Protein AF-A0AAE3W7W8-F1 (afdb_monomer)

pLDDT: mean 90.26, std 8.85, range [52.97, 98.0]

Secondary structure (DSSP, 8-state):
---EE---HHHHHHHHHHTTTSSSSB-HHHHHHHHTTSTTTHHHHHTTT--HHHHHHHHT-TT--EEPTTT--EE-TTTS-SS-PPTT--EEEETTTTEEEEB-HHHHHHHHSS-TT-HHHHHHHHTTSTTSHHHHHHHHTT--HHHHHHHHHHT-------SS-GGGHHHHHHHTTSS----SHHHHHHHHHHHTTS--GGGSHHHHHHHHHHHHHHHTTS---HHHHHHHHHHHHHHHHH-GGGGGGGGGG-HHHHHHHHTT--HHHHHHH----SPPSS-HHHHT-SSTT--SSHHHHHHHHHS-TTSHHHHHHHHTT-----

Radius of gyration: 22.7 Å; Cα contacts (8 Å, |Δi|>4): 527; chains: 1; bounding box: 57×38×61 Å

Solvent-accessible surface area (backbone atoms only — not comparable to full-atom values): 17887 Å² total; per-residue (Å²): 132,73,54,73,47,73,69,44,72,61,49,49,53,35,52,61,68,38,60,73,72,53,26,49,54,44,39,27,38,47,52,46,36,45,39,26,71,34,89,76,31,24,60,36,32,50,46,71,68,42,27,33,56,44,48,47,48,53,72,64,42,82,90,59,62,47,53,44,66,98,74,65,48,74,49,41,46,89,78,39,56,62,64,74,90,61,87,93,37,34,27,41,45,40,83,90,74,77,42,77,44,53,23,28,63,66,30,46,51,24,68,69,42,98,25,88,59,36,62,35,45,35,52,27,40,33,26,65,44,74,64,28,50,26,15,47,51,36,42,59,72,73,44,60,32,65,58,55,23,51,25,37,75,66,74,42,51,61,89,68,83,75,92,60,61,80,87,44,46,66,58,43,32,42,64,44,62,79,41,76,88,67,63,78,59,72,68,38,37,52,53,44,66,74,58,53,81,78,58,62,43,48,49,40,44,37,62,38,12,48,54,48,13,46,49,54,19,53,78,68,75,46,80,60,47,49,44,41,36,52,47,15,38,31,40,52,41,57,42,32,72,77,37,52,53,61,22,63,88,22,58,91,25,42,52,25,35,52,56,35,45,77,70,72,47,46,46,67,60,54,54,75,62,66,75,75,8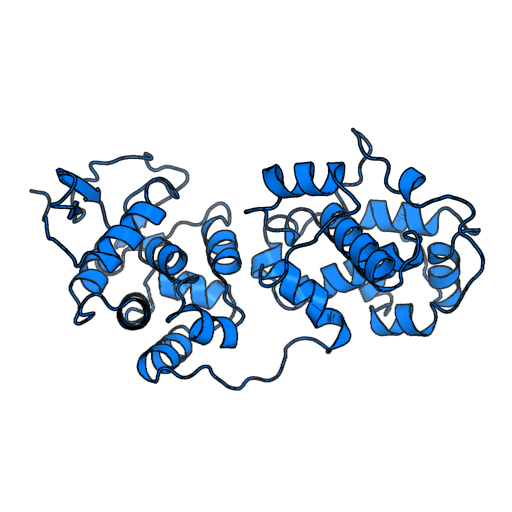1,66,69,53,73,66,54,45,66,73,70,60,37,86,60,94,80,42,58,65,31,25,37,62,46,46,51,54,46,50,72,39,71,59,21,46,28,16,45,47,38,53,77,72,65,62,75,84,89,124

Sequence (326 aa):
MVERFTVGKRLTSSLHRVRGMANGPIGTGALLWSIAGDKEVAPVLDGFDISARVVFAVLRTPGRVWREPDTGAMWDPDAEPRKGPFEGVPAVLDETTDQVMSVSVAAADALRGDVADSRVLLLAEILANPDSEASAVIRDCGEDPAEVRAAALAGTAPVRPDRLVPELRPARNALLGRVRYRGRGLRDKLLLSVLAREINHADEPVFWARLEADERAREQGRATRTDDLLLALLATHEVVLAYPHMGALGRDRRTGGEALLAQGMDHRRVRSVALDNRPDEVPVSEIIKTGPDFPKDTGVLLDRLAAHPGNRSARILSALGYVSQV

Organism: NCBI:txid137267

Nearest PDB structures (foldseek):
  3j3t-assembly1_B  TM=3.977E-01  e=3.787E-01  Bacillus subtilis subsp. subtilis str. 168
  5l7d-assembly1_A  TM=1.608E-01  e=8.806E+00  Homo sapiens

Foldseek 3Di:
DAAEDAFDPLQVQLLVVLQLVFFDAAFLLSSCLSLQQPPLNVQQCVLLLCHSLLSSLLVPQPPDWAAAPPVRDIDDRVPHHSDDDDPPFHWYADPVVRDIGTHHPQLVQLRPPPCNSPSLSSLLSQLVDCRGPNVVSCVLQVHHSVSSSVSSVVSHHDDDDDPDDPVLVVLSCCLSVVDDQCDDDDVRNVVCVVPVPRDNCLLQLLVQLVSQQRVVCVVVVHDRFLLSSVLSLQSSLVSCVSRVSSNNNRPVQNVQNVLCVVLVRHSVLLVVQLPDPQGAPDGVCVLQPPDPPGRRHVLSSLCSSCVGCSGSSVVSCVVSVNDRPD

Structure (mmCIF, N/CA/C/O backbone):
data_AF-A0AAE3W7W8-F1
#
_entry.id   AF-A0AAE3W7W8-F1
#
loop_
_atom_site.group_PDB
_atom_site.id
_atom_site.type_symbol
_atom_site.label_atom_id
_atom_site.label_alt_id
_atom_site.label_comp_id
_atom_site.label_asym_id
_atom_site.label_entity_id
_atom_site.label_seq_id
_atom_site.pdbx_PDB_ins_code
_atom_site.Cartn_x
_atom_site.Cartn_y
_atom_site.Cartn_z
_atom_site.occupancy
_atom_site.B_iso_or_equiv
_atom_site.auth_seq_id
_atom_site.auth_comp_id
_atom_site.auth_asym_id
_atom_site.auth_atom_id
_atom_site.pdbx_PDB_model_num
ATOM 1 N N . MET A 1 1 ? 32.480 -1.350 -23.254 1.00 60.72 1 MET A N 1
ATOM 2 C CA . MET A 1 1 ? 32.045 0.032 -23.560 1.00 60.72 1 MET A CA 1
ATOM 3 C C . MET A 1 1 ? 30.591 0.127 -23.139 1.00 60.72 1 MET A C 1
ATOM 5 O O . MET A 1 1 ? 29.838 -0.750 -23.532 1.00 60.72 1 MET A O 1
ATOM 9 N N . VAL A 1 2 ? 30.221 1.081 -22.281 1.00 78.19 2 VAL A N 1
ATOM 10 C CA . VAL A 1 2 ? 28.820 1.237 -21.847 1.00 78.19 2 VAL A CA 1
ATOM 11 C C . VAL A 1 2 ? 28.031 1.830 -23.005 1.00 78.19 2 VAL A C 1
ATOM 13 O O . VAL A 1 2 ? 28.381 2.907 -23.487 1.00 78.19 2 VAL A O 1
ATOM 16 N N . GLU A 1 3 ? 27.003 1.122 -23.461 1.00 89.25 3 GLU A N 1
ATOM 17 C CA . GLU A 1 3 ? 26.088 1.633 -24.475 1.00 89.25 3 GLU A CA 1
ATOM 18 C C . GLU A 1 3 ? 25.316 2.831 -23.905 1.00 89.25 3 GLU A C 1
ATOM 20 O O . GLU A 1 3 ? 24.740 2.746 -22.818 1.00 89.25 3 GLU A O 1
ATOM 25 N N . ARG A 1 4 ? 25.331 3.961 -24.618 1.00 92.88 4 ARG A N 1
ATOM 26 C CA . ARG A 1 4 ? 24.647 5.192 -24.209 1.00 92.88 4 ARG A CA 1
ATOM 27 C C . ARG A 1 4 ? 23.612 5.588 -25.245 1.00 92.88 4 ARG A C 1
ATOM 29 O O . ARG A 1 4 ? 23.892 5.533 -26.438 1.00 92.88 4 ARG A O 1
ATOM 36 N N . PHE A 1 5 ? 22.455 6.035 -24.780 1.00 95.75 5 PHE A N 1
ATOM 37 C CA . PHE A 1 5 ? 21.384 6.545 -25.630 1.00 95.75 5 PHE A CA 1
ATOM 38 C C . PHE A 1 5 ? 20.647 7.696 -24.941 1.00 95.75 5 PHE A C 1
ATOM 40 O O . PHE A 1 5 ? 20.841 7.950 -23.752 1.00 95.75 5 PHE A O 1
ATOM 47 N N . THR A 1 6 ? 19.822 8.415 -25.692 1.00 94.88 6 THR A N 1
ATOM 48 C CA . THR A 1 6 ? 19.009 9.529 -25.194 1.00 94.88 6 THR A CA 1
ATOM 49 C C . THR A 1 6 ? 17.530 9.173 -25.292 1.00 94.88 6 THR A C 1
ATOM 51 O O . THR A 1 6 ? 17.134 8.308 -26.073 1.00 94.88 6 THR A O 1
ATOM 54 N N . VAL A 1 7 ? 16.704 9.821 -24.472 1.00 94.88 7 VAL A N 1
ATOM 55 C CA . VAL A 1 7 ? 15.242 9.670 -24.490 1.00 94.88 7 VAL A CA 1
ATOM 56 C C . VAL A 1 7 ? 14.578 11.040 -24.389 1.00 94.88 7 VAL A C 1
ATOM 58 O O . VAL A 1 7 ? 15.218 12.039 -24.051 1.00 94.88 7 VAL A O 1
ATOM 61 N N . GLY A 1 8 ? 13.279 11.093 -24.687 1.00 93.56 8 GLY A N 1
ATOM 62 C CA . GLY A 1 8 ? 12.496 12.322 -24.606 1.00 93.56 8 GLY A CA 1
ATOM 63 C C . GLY A 1 8 ? 12.460 12.937 -23.200 1.00 93.56 8 GLY A C 1
ATOM 64 O O . GLY A 1 8 ? 12.726 12.291 -22.182 1.00 93.56 8 GLY A O 1
ATOM 65 N N . LYS A 1 9 ? 12.129 14.232 -23.130 1.00 93.38 9 LYS A N 1
ATOM 66 C CA . LYS A 1 9 ? 12.197 15.016 -21.884 1.00 93.38 9 LYS A CA 1
ATOM 67 C C . LYS A 1 9 ? 11.262 14.477 -20.800 1.00 93.38 9 LYS A C 1
ATOM 69 O O . LYS A 1 9 ? 11.614 14.538 -19.617 1.00 93.38 9 LYS A O 1
ATOM 74 N N . ARG A 1 10 ? 10.076 13.968 -21.160 1.00 93.31 10 ARG A N 1
ATOM 75 C CA . ARG A 1 10 ? 9.131 13.425 -20.170 1.00 93.31 10 ARG A CA 1
ATOM 76 C C . ARG A 1 10 ? 9.679 12.146 -19.546 1.00 93.31 10 ARG A C 1
ATOM 78 O O . ARG A 1 10 ? 9.545 11.981 -18.329 1.00 93.31 10 ARG A O 1
ATOM 85 N N . LEU A 1 11 ? 10.308 11.281 -20.338 1.00 94.06 11 LEU A N 1
ATOM 86 C CA . LEU A 1 11 ? 10.926 10.046 -19.854 1.00 94.06 11 LEU A CA 1
ATOM 87 C C . LEU A 1 11 ? 12.210 10.312 -19.057 1.00 94.06 11 LEU A C 1
ATOM 89 O O . LEU A 1 11 ? 12.393 9.727 -17.990 1.00 94.06 11 LEU A O 1
ATOM 93 N N . THR A 1 12 ? 13.028 11.284 -19.462 1.00 94.25 12 THR A N 1
ATOM 94 C CA . THR A 1 12 ? 14.179 11.743 -18.664 1.00 94.25 12 THR A CA 1
ATOM 95 C C . THR A 1 12 ? 13.740 12.254 -17.288 1.00 94.25 12 THR A C 1
ATOM 97 O O . THR A 1 12 ? 14.340 11.915 -16.270 1.00 94.25 12 THR A O 1
ATOM 100 N N . SER A 1 13 ? 12.630 13.000 -17.208 1.00 93.00 13 SER A N 1
ATOM 101 C CA . SER A 1 13 ? 12.051 13.419 -15.922 1.00 93.00 13 SER A CA 1
ATOM 102 C C . SER A 1 13 ? 11.596 12.237 -15.052 1.00 93.00 13 SER A C 1
ATOM 104 O O . SER A 1 13 ? 11.729 12.304 -13.828 1.00 93.00 13 SER A O 1
ATOM 106 N N . SER A 1 14 ? 11.081 11.165 -15.658 1.00 93.81 14 SER A N 1
ATOM 107 C CA . SER A 1 14 ? 10.731 9.929 -14.948 1.00 93.81 14 SER A CA 1
ATOM 108 C C . SER A 1 14 ? 11.971 9.236 -14.371 1.00 93.81 14 SER A C 1
ATOM 110 O O . SER A 1 14 ? 11.955 8.835 -13.208 1.00 93.81 14 SER A O 1
ATOM 112 N N . LEU A 1 15 ? 13.071 9.183 -15.129 1.00 93.44 15 LEU A N 1
ATOM 113 C CA . LEU A 1 15 ? 14.355 8.636 -14.673 1.00 93.44 15 LEU A CA 1
ATOM 114 C C . LEU A 1 15 ? 14.951 9.433 -13.503 1.00 93.44 15 LEU A C 1
ATOM 116 O O . LEU A 1 15 ? 15.397 8.854 -12.513 1.00 93.44 15 LEU A O 1
ATOM 120 N N . HIS A 1 16 ? 14.884 10.766 -13.549 1.00 91.38 16 HIS A N 1
ATOM 121 C CA . HIS A 1 16 ? 15.330 11.607 -12.430 1.00 91.38 16 HIS A CA 1
ATOM 122 C C . HIS A 1 16 ? 14.552 11.339 -11.142 1.00 91.38 16 HIS A C 1
ATOM 124 O O . HIS A 1 16 ? 15.129 11.378 -10.058 1.00 91.38 16 HIS A O 1
ATOM 130 N N . ARG A 1 17 ? 13.254 11.030 -11.246 1.00 89.31 17 ARG A N 1
ATOM 131 C CA . ARG A 1 17 ? 12.403 10.745 -10.084 1.00 89.31 17 ARG A CA 1
ATOM 132 C C . ARG A 1 17 ? 12.833 9.479 -9.339 1.00 89.31 17 ARG A C 1
ATOM 134 O O . ARG A 1 17 ? 12.749 9.453 -8.117 1.00 89.31 17 ARG A O 1
ATOM 141 N N . VAL A 1 18 ? 13.277 8.447 -10.059 1.00 89.38 18 VAL A N 1
ATOM 142 C CA . VAL A 1 18 ? 13.725 7.159 -9.478 1.00 89.38 18 VAL A CA 1
ATOM 143 C C . VAL A 1 18 ? 15.189 7.147 -9.088 1.00 89.38 18 VAL A C 1
ATOM 145 O O . VAL A 1 18 ? 15.667 6.191 -8.476 1.00 89.38 18 VAL A O 1
ATOM 148 N N . ARG A 1 19 ? 15.930 8.196 -9.436 1.00 82.19 19 ARG A N 1
ATOM 149 C CA . ARG A 1 19 ? 17.356 8.241 -9.175 1.00 82.19 19 ARG A CA 1
ATOM 150 C C . ARG A 1 19 ? 17.627 8.174 -7.674 1.00 82.19 19 ARG A C 1
ATOM 152 O O . ARG A 1 19 ? 17.234 9.045 -6.903 1.00 82.19 19 ARG A O 1
ATOM 159 N N . GLY A 1 20 ? 18.362 7.142 -7.269 1.00 74.00 20 GLY A N 1
ATOM 160 C CA . GLY A 1 20 ? 18.702 6.906 -5.870 1.00 74.00 20 GLY A CA 1
ATOM 161 C C . GLY A 1 20 ? 17.537 6.405 -5.016 1.00 74.00 20 GLY A C 1
ATOM 162 O O . GLY A 1 20 ? 17.667 6.473 -3.791 1.00 74.00 20 GLY A O 1
ATOM 163 N N . MET A 1 21 ? 16.447 5.939 -5.642 1.00 77.06 21 MET A N 1
ATOM 164 C CA . MET A 1 21 ? 15.356 5.211 -4.989 1.00 77.06 21 MET A CA 1
ATOM 165 C C . MET A 1 21 ? 15.787 3.796 -4.586 1.00 77.06 21 MET A C 1
ATOM 167 O O . MET A 1 21 ? 15.465 3.360 -3.486 1.00 77.06 21 MET A O 1
ATOM 171 N N . ALA A 1 22 ? 16.520 3.110 -5.461 1.00 69.94 22 ALA A N 1
ATOM 172 C CA . ALA A 1 22 ? 17.073 1.782 -5.231 1.00 69.94 22 ALA A CA 1
ATOM 173 C C . ALA A 1 22 ? 18.581 1.792 -5.503 1.00 69.94 22 ALA A C 1
ATOM 175 O O . ALA A 1 22 ? 19.088 2.684 -6.196 1.00 69.94 22 ALA A O 1
ATOM 176 N N . ASN A 1 23 ? 19.287 0.825 -4.925 1.00 84.19 23 ASN A N 1
ATOM 177 C CA . ASN A 1 23 ? 20.638 0.504 -5.359 1.00 84.19 23 ASN A CA 1
ATOM 178 C C . ASN A 1 23 ? 20.583 -0.324 -6.651 1.00 84.19 23 ASN A C 1
ATOM 180 O O . ASN A 1 23 ? 19.539 -0.887 -6.979 1.00 84.19 23 ASN A O 1
ATOM 184 N N . GLY A 1 24 ? 21.696 -0.389 -7.381 1.00 88.62 24 GLY A N 1
ATOM 185 C CA . GLY A 1 24 ? 21.730 -1.056 -8.684 1.00 88.62 24 GLY A CA 1
ATOM 186 C C . GLY A 1 24 ? 21.306 -0.150 -9.854 1.00 88.62 24 GLY A C 1
ATOM 187 O O . GLY A 1 24 ? 21.074 1.055 -9.677 1.00 88.62 24 GLY A O 1
ATOM 188 N N . PRO A 1 25 ? 21.245 -0.703 -11.078 1.00 92.00 25 PRO A N 1
ATOM 189 C CA . PRO A 1 25 ? 20.731 0.006 -12.244 1.00 92.00 25 PRO A CA 1
ATOM 190 C C . PRO A 1 25 ? 19.218 0.251 -12.131 1.00 92.00 25 PRO A C 1
ATOM 192 O O . PRO A 1 25 ? 18.496 -0.463 -11.438 1.00 92.00 25 PRO A O 1
ATOM 195 N N . ILE A 1 26 ? 18.708 1.257 -12.845 1.00 93.25 26 ILE A N 1
ATOM 196 C CA . ILE A 1 26 ? 17.268 1.544 -12.879 1.00 93.25 26 ILE A CA 1
ATOM 197 C C . ILE A 1 26 ? 16.536 0.404 -13.613 1.00 93.25 26 ILE A C 1
ATOM 199 O O . ILE A 1 26 ? 16.657 0.247 -14.832 1.00 93.25 26 ILE A O 1
ATOM 203 N N . GLY A 1 27 ? 15.780 -0.388 -12.852 1.00 94.25 27 GLY A N 1
ATOM 204 C CA . GLY A 1 27 ? 14.934 -1.484 -13.329 1.00 94.25 27 GLY A CA 1
ATOM 205 C C . GLY A 1 27 ? 13.601 -1.034 -13.939 1.00 94.25 27 GLY A C 1
ATOM 206 O O . GLY A 1 27 ? 13.178 0.121 -13.801 1.00 94.25 27 GLY A O 1
ATOM 207 N N . THR A 1 28 ? 12.896 -1.962 -14.590 1.00 96.56 28 THR A N 1
ATOM 208 C CA . THR A 1 28 ? 11.534 -1.716 -15.101 1.00 96.56 28 THR A CA 1
ATOM 209 C C . THR A 1 28 ? 10.528 -1.476 -13.972 1.00 96.56 28 THR A C 1
ATOM 211 O O . THR A 1 28 ? 9.605 -0.680 -14.146 1.00 96.56 28 THR A O 1
ATOM 214 N N . GLY A 1 29 ? 10.723 -2.065 -12.788 1.00 95.88 29 GLY A N 1
ATOM 215 C CA . GLY A 1 29 ? 9.902 -1.793 -11.608 1.00 95.88 29 GLY A CA 1
ATOM 216 C C . GLY A 1 29 ? 10.084 -0.361 -11.101 1.00 95.88 29 GLY A C 1
ATOM 217 O O . GLY A 1 29 ? 9.108 0.326 -10.790 1.00 95.88 29 GLY A O 1
ATOM 218 N N . ALA A 1 30 ? 11.318 0.151 -11.120 1.00 94.94 30 ALA A N 1
ATOM 219 C CA . ALA A 1 30 ? 11.572 1.557 -10.819 1.00 94.94 30 ALA A CA 1
ATOM 220 C C . ALA A 1 30 ? 10.876 2.487 -11.825 1.00 94.94 30 ALA A C 1
ATOM 222 O O . ALA A 1 30 ? 10.193 3.436 -11.424 1.00 94.94 30 ALA A O 1
ATOM 223 N N . LEU A 1 31 ? 10.968 2.186 -13.125 1.00 96.31 31 LEU A N 1
ATOM 224 C CA . LEU A 1 31 ? 10.232 2.928 -14.149 1.00 96.31 31 LEU A CA 1
ATOM 225 C C . LEU A 1 31 ? 8.720 2.910 -13.900 1.00 96.31 31 LEU A C 1
ATOM 227 O O . LEU A 1 31 ? 8.120 3.987 -13.917 1.00 96.31 31 LEU A O 1
ATOM 231 N N . LEU A 1 32 ? 8.131 1.749 -13.586 1.00 97.81 32 LEU A N 1
ATOM 232 C CA . LEU A 1 32 ? 6.714 1.614 -13.225 1.00 97.81 32 LEU A CA 1
ATOM 233 C C . LEU A 1 32 ? 6.339 2.571 -12.087 1.00 97.81 32 LEU A C 1
ATOM 235 O O . LEU A 1 32 ? 5.383 3.335 -12.212 1.00 97.81 32 LEU A O 1
ATOM 239 N N . TRP A 1 33 ? 7.121 2.608 -11.005 1.00 96.06 33 TRP A N 1
ATOM 240 C CA . TRP A 1 33 ? 6.868 3.526 -9.890 1.00 96.06 33 TRP A CA 1
ATOM 241 C C . TRP A 1 33 ? 6.910 4.995 -10.321 1.00 96.06 33 TRP A C 1
ATOM 243 O O . TRP A 1 33 ? 6.057 5.795 -9.921 1.00 96.06 33 TRP A O 1
ATOM 253 N N . SER A 1 34 ? 7.878 5.357 -11.169 1.00 95.38 34 SER A N 1
ATOM 254 C CA . SER A 1 34 ? 8.062 6.738 -11.627 1.00 95.38 34 SER A CA 1
ATOM 255 C C . SER A 1 34 ? 6.843 7.281 -12.376 1.00 95.38 34 SER A C 1
ATOM 257 O O . SER A 1 34 ? 6.512 8.466 -12.230 1.00 95.38 34 SER A O 1
ATOM 259 N N . ILE A 1 35 ? 6.169 6.412 -13.140 1.00 96.44 35 ILE A N 1
ATOM 260 C CA . ILE A 1 35 ? 5.027 6.752 -13.990 1.00 96.44 35 ILE A CA 1
ATOM 261 C C . ILE A 1 35 ? 3.680 6.449 -13.334 1.00 96.44 35 ILE A C 1
ATOM 263 O O . ILE A 1 35 ? 2.691 7.041 -13.741 1.00 96.44 35 ILE A O 1
ATOM 267 N N . ALA A 1 36 ? 3.613 5.619 -12.289 1.00 96.00 36 ALA A N 1
ATOM 268 C CA . ALA A 1 36 ? 2.347 5.180 -11.689 1.00 96.00 36 ALA A CA 1
ATOM 269 C C . ALA A 1 36 ? 1.466 6.314 -11.127 1.00 96.00 36 ALA A C 1
ATOM 271 O O . ALA A 1 36 ? 0.264 6.147 -10.960 1.00 96.00 36 ALA A O 1
ATOM 272 N N . GLY A 1 37 ? 2.055 7.474 -10.815 1.00 91.81 37 GLY A N 1
ATOM 273 C CA . GLY A 1 37 ? 1.323 8.673 -10.385 1.00 91.81 37 GLY A CA 1
ATOM 274 C C . GLY A 1 37 ? 1.092 9.709 -11.489 1.00 91.81 37 GLY A C 1
ATOM 275 O O . GLY A 1 37 ? 0.657 10.819 -11.189 1.00 91.81 37 GLY A O 1
ATOM 276 N N . ASP A 1 38 ? 1.465 9.408 -12.732 1.00 94.88 38 ASP A N 1
ATOM 277 C CA . ASP A 1 38 ? 1.252 10.298 -13.871 1.00 94.88 38 ASP A CA 1
ATOM 278 C C . ASP A 1 38 ? -0.237 10.376 -14.236 1.00 94.88 38 ASP A C 1
ATOM 280 O O . ASP A 1 38 ? -0.961 9.394 -14.129 1.00 94.88 38 ASP A O 1
ATOM 284 N N . LYS A 1 39 ? -0.699 11.538 -14.701 1.00 93.38 39 LYS A N 1
ATOM 285 C CA . LYS A 1 39 ? -2.110 11.776 -15.047 1.00 93.38 39 LYS A CA 1
ATOM 286 C C . LYS A 1 39 ? -2.651 10.871 -16.167 1.00 93.38 39 LYS A C 1
ATOM 288 O O . LYS A 1 39 ? -3.860 10.687 -16.234 1.00 93.38 39 LYS A O 1
ATOM 293 N N . GLU A 1 40 ? -1.792 10.357 -17.049 1.00 92.50 40 GLU A N 1
ATOM 294 C CA . GLU A 1 40 ? -2.168 9.451 -18.148 1.00 92.50 40 GLU A CA 1
ATOM 295 C C . GLU A 1 40 ? -2.159 7.986 -17.695 1.00 92.50 40 GLU A C 1
ATOM 297 O O . GLU A 1 40 ? -2.945 7.179 -18.179 1.00 92.50 40 GLU A O 1
ATOM 302 N N . VAL A 1 41 ? -1.289 7.647 -16.742 1.00 95.62 41 VAL A N 1
ATOM 303 C CA . VAL A 1 41 ? -1.057 6.269 -16.286 1.00 95.62 41 VAL A CA 1
ATOM 304 C C . VAL A 1 41 ? -1.919 5.911 -15.076 1.00 95.62 41 VAL A C 1
ATOM 306 O O . VAL A 1 41 ? -2.460 4.809 -15.008 1.00 95.62 41 VAL A O 1
ATOM 309 N N . ALA A 1 42 ? -2.077 6.839 -14.131 1.00 95.31 42 ALA A N 1
ATOM 310 C CA . ALA A 1 42 ? -2.805 6.611 -12.888 1.00 95.31 42 ALA A CA 1
ATOM 311 C C . ALA A 1 42 ? -4.247 6.129 -13.118 1.00 95.31 42 ALA A C 1
ATOM 313 O O . ALA A 1 42 ? -4.616 5.156 -12.471 1.00 95.31 42 ALA A O 1
ATOM 314 N N . PRO A 1 43 ? -5.043 6.680 -14.063 1.00 94.12 43 PRO A N 1
ATOM 315 C CA . PRO A 1 43 ? -6.391 6.170 -14.316 1.00 94.12 43 PRO A CA 1
ATOM 316 C C . PRO A 1 43 ? -6.423 4.700 -14.757 1.00 94.12 43 PRO A C 1
ATOM 318 O O . PRO A 1 43 ? -7.328 3.971 -14.360 1.00 94.12 43 PRO A O 1
ATOM 321 N N . VAL A 1 44 ? -5.435 4.255 -15.546 1.00 95.38 44 VAL A N 1
ATOM 322 C CA . VAL A 1 44 ? -5.323 2.854 -15.984 1.00 95.38 44 VAL A CA 1
ATOM 323 C C . VAL A 1 44 ? -5.029 1.961 -14.783 1.00 95.38 44 VAL A C 1
ATOM 325 O O . VAL A 1 44 ? -5.764 1.009 -14.532 1.00 95.38 44 VAL A O 1
ATOM 328 N N . LEU A 1 45 ? -3.990 2.292 -14.011 1.00 96.19 45 LEU A N 1
ATOM 329 C CA . LEU A 1 45 ? -3.575 1.489 -12.861 1.00 96.19 45 LEU A CA 1
ATOM 330 C C . LEU A 1 45 ? -4.576 1.540 -11.695 1.00 96.19 45 LEU A C 1
ATOM 332 O O . LEU A 1 45 ? -4.711 0.566 -10.955 1.00 96.19 45 LEU A O 1
ATOM 336 N N . ASP A 1 46 ? -5.330 2.633 -11.550 1.00 93.94 46 ASP A N 1
ATOM 337 C CA . ASP A 1 46 ? -6.376 2.764 -10.537 1.00 93.94 46 ASP A CA 1
ATOM 338 C C . ASP A 1 46 ? -7.506 1.746 -10.736 1.00 93.94 46 ASP A C 1
ATOM 340 O O . ASP A 1 46 ? -8.069 1.281 -9.744 1.00 93.94 46 ASP A O 1
ATOM 344 N N . GLY A 1 47 ? -7.789 1.336 -11.979 1.00 93.75 47 GLY A N 1
ATOM 345 C CA . GLY A 1 47 ? -8.721 0.239 -12.274 1.00 93.75 47 GLY A CA 1
ATOM 346 C C . GLY A 1 47 ? -8.261 -1.132 -11.754 1.00 93.75 47 GLY A C 1
ATOM 347 O O . GLY A 1 47 ? -9.068 -2.054 -11.642 1.00 93.75 47 GLY A O 1
ATOM 348 N N . PHE A 1 48 ? -6.984 -1.257 -11.389 1.00 95.25 48 PHE A N 1
ATOM 349 C CA . PHE A 1 48 ? -6.386 -2.434 -10.755 1.00 95.25 48 PHE A CA 1
ATOM 350 C C . PHE A 1 48 ? -6.021 -2.184 -9.282 1.00 95.25 48 PHE A C 1
ATOM 352 O O . PHE A 1 48 ? -5.365 -3.008 -8.657 1.00 95.25 48 PHE A O 1
ATOM 359 N N . ASP A 1 49 ? -6.415 -1.036 -8.717 1.00 95.69 49 ASP A N 1
ATOM 360 C CA . ASP A 1 49 ? -5.989 -0.585 -7.387 1.00 95.69 49 ASP A CA 1
ATOM 361 C C . ASP A 1 49 ? -4.459 -0.507 -7.197 1.00 95.69 49 ASP A C 1
ATOM 363 O O . ASP A 1 49 ? -3.960 -0.546 -6.074 1.00 95.69 49 ASP A O 1
ATOM 367 N N . ILE A 1 50 ? -3.700 -0.314 -8.280 1.00 96.00 50 ILE A N 1
ATOM 368 C CA . ILE A 1 50 ? -2.239 -0.187 -8.243 1.00 96.00 50 ILE A CA 1
ATOM 369 C C . ILE A 1 50 ? -1.864 1.297 -8.264 1.00 96.00 50 ILE A C 1
ATOM 371 O O . ILE A 1 50 ? -1.738 1.923 -9.309 1.00 96.00 50 ILE A O 1
ATOM 375 N N . SER A 1 51 ? -1.653 1.897 -7.097 1.00 95.19 51 SER A N 1
ATOM 376 C CA . SER A 1 51 ? -1.145 3.271 -7.027 1.00 95.19 51 SER A CA 1
ATOM 377 C C . SER A 1 51 ? 0.386 3.315 -6.991 1.00 95.19 51 SER A C 1
ATOM 379 O O . SER A 1 51 ? 1.049 2.323 -6.692 1.00 95.19 51 SER A O 1
ATOM 381 N N . ALA A 1 52 ? 0.981 4.498 -7.178 1.00 93.56 52 ALA A N 1
ATOM 382 C CA . ALA A 1 52 ? 2.421 4.680 -6.963 1.00 93.56 52 ALA A CA 1
ATOM 383 C C . ALA A 1 52 ? 2.882 4.244 -5.556 1.00 93.56 52 ALA A C 1
ATOM 385 O O . ALA A 1 52 ? 4.006 3.777 -5.391 1.00 93.56 52 ALA A O 1
ATOM 386 N N . ARG A 1 53 ? 2.016 4.359 -4.537 1.00 92.06 53 ARG A N 1
ATOM 387 C CA . ARG A 1 53 ? 2.310 3.873 -3.182 1.00 92.06 53 ARG A CA 1
ATOM 388 C C . ARG A 1 53 ? 2.331 2.346 -3.124 1.00 92.06 53 ARG A C 1
ATOM 390 O O . ARG A 1 53 ? 3.197 1.802 -2.451 1.00 92.06 53 ARG A O 1
ATOM 397 N N . VAL A 1 54 ? 1.418 1.681 -3.832 1.00 94.62 54 VAL A N 1
ATOM 398 C CA . VAL A 1 54 ? 1.389 0.215 -3.937 1.00 94.62 54 VAL A CA 1
ATOM 399 C C . VAL A 1 54 ? 2.663 -0.296 -4.594 1.00 94.62 54 VAL A C 1
ATOM 401 O O . VAL A 1 54 ? 3.361 -1.121 -4.013 1.00 94.62 54 VAL A O 1
ATOM 404 N N . VAL A 1 55 ? 3.023 0.272 -5.749 1.00 95.00 55 VAL A N 1
ATOM 405 C CA . VAL A 1 55 ? 4.261 -0.084 -6.457 1.00 95.00 55 VAL A CA 1
ATOM 406 C C . VAL A 1 55 ? 5.475 0.105 -5.542 1.00 95.00 55 VAL A C 1
ATOM 408 O O . VAL A 1 55 ? 6.324 -0.775 -5.450 1.00 95.00 55 VAL A O 1
ATOM 411 N N . PHE A 1 56 ? 5.537 1.221 -4.809 1.00 91.25 56 PHE A N 1
ATOM 412 C CA . PHE A 1 56 ? 6.628 1.479 -3.869 1.00 91.25 56 PHE A CA 1
ATOM 413 C C . PHE A 1 56 ? 6.698 0.455 -2.733 1.00 91.25 56 PHE A C 1
ATOM 415 O O . PHE A 1 56 ? 7.784 -0.012 -2.404 1.00 91.25 56 PHE A O 1
ATOM 422 N N . ALA A 1 57 ? 5.555 0.107 -2.135 1.00 90.50 57 ALA A N 1
ATOM 423 C CA . ALA A 1 57 ? 5.490 -0.875 -1.057 1.00 90.50 57 ALA A CA 1
ATOM 424 C C . ALA A 1 57 ? 5.998 -2.245 -1.528 1.00 90.50 57 ALA A C 1
ATOM 426 O O . ALA A 1 57 ? 6.823 -2.860 -0.856 1.00 90.50 57 ALA A O 1
ATOM 427 N N . VAL A 1 58 ? 5.587 -2.674 -2.725 1.00 92.69 58 VAL A N 1
ATOM 428 C CA . VAL A 1 58 ? 6.017 -3.943 -3.326 1.00 92.69 58 VAL A CA 1
ATOM 429 C C . VAL A 1 58 ? 7.517 -3.946 -3.631 1.00 92.69 58 VAL A C 1
ATOM 431 O O . VAL A 1 58 ? 8.212 -4.894 -3.256 1.00 92.69 58 VAL A O 1
ATOM 434 N N . LEU A 1 59 ? 8.041 -2.875 -4.239 1.00 90.69 59 LEU A N 1
ATOM 435 C CA . LEU A 1 59 ? 9.474 -2.733 -4.532 1.00 90.69 59 LEU A CA 1
ATOM 436 C C . LEU A 1 59 ? 10.347 -2.745 -3.271 1.00 90.69 59 LEU A C 1
ATOM 438 O O . LEU A 1 59 ? 11.494 -3.169 -3.332 1.00 90.69 59 LEU A O 1
ATOM 442 N N . ARG A 1 60 ? 9.814 -2.296 -2.129 1.00 87.19 60 ARG A N 1
ATOM 443 C CA . ARG A 1 60 ? 10.522 -2.264 -0.840 1.00 87.19 60 ARG A CA 1
ATOM 444 C C . ARG A 1 60 ? 10.329 -3.511 0.018 1.00 87.19 60 ARG A C 1
ATOM 446 O O . ARG A 1 60 ? 10.729 -3.505 1.183 1.00 87.19 60 ARG A O 1
ATOM 453 N N . THR A 1 61 ? 9.728 -4.563 -0.529 1.00 87.69 61 THR A N 1
ATOM 454 C CA . THR A 1 61 ? 9.640 -5.852 0.164 1.00 87.69 61 THR A CA 1
ATOM 455 C C . THR A 1 61 ? 11.061 -6.386 0.406 1.00 87.69 61 THR A C 1
ATOM 457 O O . THR A 1 61 ? 11.807 -6.522 -0.563 1.00 87.69 61 THR A O 1
ATOM 460 N N . PRO A 1 62 ? 11.470 -6.675 1.657 1.00 83.19 62 PRO A N 1
ATOM 461 C CA . PRO A 1 62 ? 12.824 -7.139 1.956 1.00 83.19 62 PRO A CA 1
ATOM 462 C C . PRO A 1 62 ? 13.171 -8.441 1.244 1.00 83.19 62 PRO A C 1
ATOM 464 O O . PRO A 1 62 ? 12.316 -9.317 1.101 1.00 83.19 62 PRO A O 1
ATOM 467 N N . GLY A 1 63 ? 14.436 -8.579 0.840 1.00 85.25 63 GLY A N 1
ATOM 468 C CA . GLY A 1 63 ? 14.916 -9.767 0.132 1.00 85.25 63 GLY A CA 1
ATOM 469 C C . GLY A 1 63 ? 14.373 -9.902 -1.293 1.00 85.25 63 GLY A C 1
ATOM 470 O O . GLY A 1 63 ? 14.491 -10.971 -1.894 1.00 85.25 63 GLY A O 1
ATOM 471 N N . ARG A 1 64 ? 13.764 -8.843 -1.846 1.00 87.12 64 ARG A N 1
ATOM 472 C CA . ARG A 1 64 ? 13.364 -8.802 -3.252 1.00 87.12 64 ARG A CA 1
ATOM 473 C C . ARG A 1 64 ? 14.613 -8.729 -4.123 1.00 87.12 64 ARG A C 1
ATOM 475 O O . ARG A 1 64 ? 15.186 -7.664 -4.315 1.00 87.12 64 ARG A O 1
ATOM 482 N N . VAL A 1 65 ? 14.974 -9.865 -4.697 1.00 87.62 65 VAL A N 1
ATOM 483 C CA . VAL A 1 65 ? 15.977 -9.965 -5.756 1.00 87.62 65 VAL A CA 1
ATOM 484 C C . VAL A 1 65 ? 15.241 -10.139 -7.072 1.00 87.62 65 VAL A C 1
ATOM 486 O O . VAL A 1 65 ? 14.289 -10.921 -7.150 1.00 87.62 65 VAL A O 1
ATOM 489 N N . TRP A 1 66 ? 15.664 -9.431 -8.112 1.00 87.75 66 TRP A N 1
ATOM 490 C CA . TRP A 1 66 ? 15.094 -9.614 -9.441 1.00 87.75 66 TRP A CA 1
ATOM 491 C C . TRP A 1 66 ? 16.149 -10.111 -10.421 1.00 87.75 66 TRP A C 1
ATOM 493 O O . TRP A 1 66 ? 17.342 -9.831 -10.296 1.00 87.75 66 TRP A O 1
ATOM 503 N N . ARG A 1 67 ? 15.683 -10.914 -11.377 1.00 89.81 67 ARG A N 1
ATOM 504 C CA . ARG A 1 67 ? 16.497 -11.461 -12.454 1.00 89.81 67 ARG A CA 1
ATOM 505 C C . ARG A 1 67 ? 16.239 -10.653 -13.712 1.00 89.81 67 ARG A C 1
ATOM 507 O O . ARG A 1 67 ? 15.093 -10.512 -14.122 1.00 89.81 67 ARG A O 1
ATOM 514 N N . GLU A 1 68 ? 17.299 -10.156 -14.323 1.00 89.06 68 GLU A N 1
ATOM 515 C CA . GLU A 1 68 ? 17.251 -9.515 -15.624 1.00 89.06 68 GLU A CA 1
ATOM 516 C C . GLU A 1 68 ? 16.822 -10.534 -16.690 1.00 89.06 68 GLU A C 1
ATOM 518 O O . GLU A 1 68 ? 17.466 -11.587 -16.824 1.00 89.06 68 GLU A O 1
ATOM 523 N N . PRO A 1 69 ? 15.760 -10.235 -17.459 1.00 87.50 69 PRO A N 1
ATOM 524 C CA . PRO A 1 69 ? 15.395 -11.039 -18.614 1.00 87.50 69 PRO A CA 1
ATOM 525 C C . PRO A 1 69 ? 16.562 -11.162 -19.597 1.00 87.50 69 PRO A C 1
ATOM 527 O O . PRO A 1 69 ? 17.389 -10.259 -19.709 1.00 87.50 69 PRO A O 1
ATOM 530 N N . ASP A 1 70 ? 16.628 -12.297 -20.292 1.00 85.06 70 ASP A N 1
ATOM 531 C CA . ASP A 1 70 ? 17.584 -12.628 -21.363 1.00 85.06 70 ASP A CA 1
ATOM 532 C C . ASP A 1 70 ? 19.067 -12.732 -20.963 1.00 85.06 70 ASP A C 1
ATOM 534 O O . ASP A 1 70 ? 19.780 -13.601 -21.463 1.00 85.06 70 ASP A O 1
ATOM 538 N N . THR A 1 71 ? 19.545 -11.915 -20.025 1.00 85.12 71 THR A N 1
ATOM 539 C CA . THR A 1 71 ? 20.931 -11.959 -19.534 1.00 85.12 71 THR A CA 1
ATOM 540 C C . THR A 1 71 ? 21.097 -12.870 -18.319 1.00 85.12 71 THR A C 1
ATOM 542 O O . THR A 1 71 ? 22.192 -13.369 -18.065 1.00 85.12 71 THR A O 1
ATOM 545 N N . GLY A 1 72 ? 20.025 -13.083 -17.546 1.00 84.12 72 GLY A N 1
ATOM 546 C CA . GLY A 1 72 ? 20.058 -13.857 -16.307 1.00 84.12 72 GLY A CA 1
ATOM 547 C C . GLY A 1 72 ? 20.804 -13.178 -15.153 1.00 84.12 72 GLY A C 1
ATOM 548 O O . GLY A 1 72 ? 20.982 -13.816 -14.112 1.00 84.12 72 GLY A O 1
ATOM 549 N N . ALA A 1 73 ? 21.230 -11.918 -15.311 1.00 86.81 73 ALA A N 1
ATOM 550 C CA . ALA A 1 73 ? 21.861 -11.148 -14.244 1.00 86.81 73 ALA A CA 1
ATOM 551 C C . ALA A 1 73 ? 20.916 -11.036 -13.040 1.00 86.81 73 ALA A C 1
ATOM 553 O O . ALA A 1 73 ? 19.712 -10.858 -13.199 1.00 86.81 73 ALA A O 1
ATOM 554 N N . MET A 1 74 ? 21.449 -11.170 -11.830 1.00 89.50 74 MET A N 1
ATOM 555 C CA . MET A 1 74 ? 20.676 -11.049 -10.596 1.00 89.50 74 MET A CA 1
ATOM 556 C C . MET A 1 74 ? 21.020 -9.719 -9.944 1.00 89.50 74 MET A C 1
ATOM 558 O O . MET A 1 74 ? 22.195 -9.442 -9.727 1.00 89.50 74 MET A O 1
ATOM 562 N N . TRP A 1 75 ? 20.003 -8.933 -9.614 1.00 87.75 75 TRP A N 1
ATOM 563 C CA . TRP A 1 75 ? 20.163 -7.643 -8.961 1.00 87.75 75 TRP A CA 1
ATOM 564 C C . TRP A 1 75 ? 19.517 -7.687 -7.584 1.00 87.75 75 TRP A C 1
ATOM 566 O O . TRP A 1 75 ? 18.304 -7.884 -7.457 1.00 87.75 75 TRP A O 1
ATOM 576 N N . ASP A 1 76 ? 20.348 -7.511 -6.560 1.00 88.50 76 ASP A N 1
ATOM 577 C CA . ASP A 1 76 ? 19.936 -7.437 -5.163 1.00 88.50 76 ASP A CA 1
ATOM 578 C C . ASP A 1 76 ? 20.078 -5.986 -4.669 1.00 88.50 76 ASP A C 1
ATOM 580 O O . ASP A 1 76 ? 21.190 -5.539 -4.370 1.00 88.50 76 ASP A O 1
ATOM 584 N N . PRO A 1 77 ? 18.972 -5.226 -4.559 1.00 84.25 77 PRO A N 1
ATOM 585 C CA . PRO A 1 77 ? 19.011 -3.850 -4.078 1.00 84.25 77 PRO A CA 1
ATOM 586 C C . PRO A 1 77 ? 19.653 -3.689 -2.692 1.00 84.25 77 PRO A C 1
ATOM 588 O O . PRO A 1 77 ? 20.106 -2.591 -2.380 1.00 84.25 77 PRO A O 1
ATOM 591 N N . ASP A 1 78 ? 19.721 -4.730 -1.860 1.00 83.44 78 ASP A N 1
ATOM 592 C CA . ASP A 1 78 ? 20.359 -4.655 -0.542 1.00 83.44 78 ASP A CA 1
ATOM 593 C C . ASP A 1 78 ? 21.889 -4.840 -0.620 1.00 83.44 78 ASP A C 1
ATOM 595 O O . ASP A 1 78 ? 22.609 -4.382 0.272 1.00 83.44 78 ASP A O 1
ATOM 599 N N . ALA A 1 79 ? 22.400 -5.448 -1.698 1.00 86.56 79 ALA A N 1
ATOM 600 C CA . ALA A 1 79 ? 23.826 -5.709 -1.913 1.00 86.56 79 ALA A CA 1
ATOM 601 C C . ALA A 1 79 ? 24.502 -4.736 -2.899 1.00 86.56 79 ALA A C 1
ATOM 603 O O . ALA A 1 79 ? 25.720 -4.547 -2.846 1.00 86.56 79 ALA A O 1
ATOM 604 N N . GLU A 1 80 ? 23.736 -4.117 -3.798 1.00 86.25 80 GLU A N 1
ATOM 605 C CA . GLU A 1 80 ? 24.280 -3.242 -4.839 1.00 86.25 80 GLU A CA 1
ATOM 606 C C . GLU A 1 80 ? 24.711 -1.856 -4.308 1.00 86.25 80 GLU A C 1
ATOM 608 O O . GLU A 1 80 ? 24.154 -1.332 -3.336 1.00 86.25 80 GLU A O 1
ATOM 613 N N . PRO A 1 81 ? 25.672 -1.173 -4.963 1.00 84.62 81 PRO A N 1
ATOM 614 C CA . PRO A 1 81 ? 25.962 0.222 -4.675 1.00 84.62 81 PRO A CA 1
ATOM 615 C C . PRO A 1 81 ? 24.841 1.145 -5.176 1.00 84.62 81 PRO A C 1
ATOM 617 O O . PRO A 1 81 ? 24.179 0.911 -6.188 1.00 84.62 81 PRO A O 1
ATOM 620 N N . ARG A 1 82 ? 24.676 2.284 -4.495 1.00 78.62 82 ARG A N 1
ATOM 621 C CA . ARG A 1 82 ? 23.653 3.291 -4.833 1.00 78.62 82 ARG A CA 1
ATOM 622 C C . ARG A 1 82 ? 23.905 4.027 -6.153 1.00 78.62 82 ARG A C 1
ATOM 624 O O . ARG A 1 82 ? 22.996 4.629 -6.721 1.00 78.62 82 ARG A O 1
ATOM 631 N N . LYS A 1 83 ? 25.161 4.090 -6.593 1.00 76.75 83 LYS A N 1
ATOM 632 C CA . LYS A 1 83 ? 25.577 4.780 -7.818 1.00 76.75 83 LYS A CA 1
ATOM 633 C C . LYS A 1 83 ? 26.517 3.871 -8.592 1.00 76.75 83 LYS A C 1
ATOM 635 O O . LYS A 1 83 ? 27.390 3.254 -7.991 1.00 76.75 83 LYS A O 1
ATOM 640 N N . GLY A 1 84 ? 26.337 3.855 -9.909 1.00 73.00 84 GLY A N 1
ATOM 641 C CA . GLY A 1 84 ? 27.235 3.172 -10.829 1.00 73.00 84 GLY A CA 1
ATOM 642 C C . GLY A 1 84 ? 28.623 3.831 -10.929 1.00 73.00 84 GLY A C 1
ATOM 643 O O . GLY A 1 84 ? 28.936 4.763 -10.179 1.00 73.00 84 GLY A O 1
ATOM 644 N N . PRO A 1 85 ? 29.441 3.397 -11.900 1.00 72.88 85 PRO A N 1
ATOM 645 C CA . PRO A 1 85 ? 29.041 2.589 -13.054 1.00 72.88 85 PRO A CA 1
ATOM 646 C C . PRO A 1 85 ? 28.746 1.129 -12.695 1.00 72.88 85 PRO A C 1
ATOM 648 O O . PRO A 1 85 ? 29.410 0.551 -11.843 1.00 72.88 85 PRO A O 1
ATOM 651 N N . PHE A 1 86 ? 27.767 0.549 -13.385 1.00 83.25 86 PHE A N 1
ATOM 652 C CA . PHE A 1 86 ? 27.524 -0.891 -13.388 1.00 83.25 86 PHE A CA 1
ATOM 653 C C . PHE A 1 86 ? 28.092 -1.449 -14.693 1.00 83.25 86 PHE A C 1
ATOM 655 O O . PHE A 1 86 ? 27.851 -0.891 -15.769 1.00 83.25 86 PHE A O 1
ATOM 662 N N . GLU A 1 87 ? 28.911 -2.490 -14.604 1.00 80.44 87 GLU A N 1
ATOM 663 C CA . GLU A 1 87 ? 29.573 -3.063 -15.772 1.00 80.44 87 GLU A CA 1
ATOM 664 C C . GLU A 1 87 ? 28.563 -3.795 -16.667 1.00 80.44 87 GLU A C 1
ATOM 666 O O . GLU A 1 87 ? 27.698 -4.515 -16.182 1.00 80.44 87 GLU A O 1
ATOM 671 N N . GLY A 1 88 ? 28.654 -3.586 -17.985 1.00 83.56 88 GLY A N 1
ATOM 672 C CA . GLY A 1 88 ? 27.813 -4.285 -18.964 1.00 83.56 88 GLY A CA 1
ATOM 673 C C . GLY A 1 88 ? 26.357 -3.814 -19.060 1.00 83.56 88 GLY A C 1
ATOM 674 O O . GLY A 1 88 ? 25.601 -4.399 -19.827 1.00 83.56 88 GLY A O 1
ATOM 675 N N . VAL A 1 89 ? 25.964 -2.757 -18.342 1.00 89.50 89 VAL A N 1
ATOM 676 C CA . VAL A 1 89 ? 24.571 -2.276 -18.312 1.00 89.50 89 VAL A CA 1
ATOM 677 C C . VAL A 1 89 ? 24.421 -0.987 -19.137 1.00 89.50 89 VAL A C 1
ATOM 679 O O . VAL A 1 89 ? 25.301 -0.122 -19.044 1.00 89.50 89 VAL A O 1
ATOM 682 N N . PRO A 1 90 ? 23.355 -0.820 -19.948 1.00 93.50 90 PRO A N 1
ATOM 683 C CA . PRO A 1 90 ? 23.133 0.403 -20.719 1.00 93.50 90 PRO A CA 1
ATOM 684 C C . PRO A 1 90 ? 22.964 1.650 -19.842 1.00 93.50 90 PRO A C 1
ATOM 686 O O . PRO A 1 90 ? 22.712 1.587 -18.634 1.00 93.50 90 PRO A O 1
ATOM 689 N N . ALA A 1 91 ? 23.080 2.825 -20.458 1.00 93.81 91 ALA A N 1
ATOM 690 C CA . ALA A 1 91 ? 22.850 4.083 -19.766 1.00 93.81 91 ALA A CA 1
ATOM 691 C C . ALA A 1 91 ? 22.122 5.120 -20.622 1.00 93.81 91 ALA A C 1
ATOM 693 O O . ALA A 1 91 ? 22.372 5.269 -21.817 1.00 93.81 91 ALA A O 1
ATOM 694 N N . VAL A 1 92 ? 21.268 5.897 -19.963 1.00 93.75 92 VAL A N 1
ATOM 695 C CA . VAL A 1 92 ? 20.612 7.066 -20.544 1.00 93.75 92 VAL A CA 1
ATOM 696 C C . VAL A 1 92 ? 21.451 8.308 -20.260 1.00 93.75 92 VAL A C 1
ATOM 698 O O . VAL A 1 92 ? 21.830 8.549 -19.111 1.00 93.75 92 VAL A O 1
ATOM 701 N N . LEU A 1 93 ? 21.728 9.096 -21.298 1.00 93.81 93 LEU A N 1
ATOM 702 C CA . LEU A 1 93 ? 22.336 10.420 -21.197 1.00 93.81 93 LEU A CA 1
ATOM 703 C C . LEU A 1 93 ? 21.239 11.492 -21.186 1.00 93.81 93 LEU A C 1
ATOM 705 O O . LEU A 1 93 ? 20.470 11.617 -22.138 1.00 93.81 93 LEU A O 1
ATOM 709 N N . ASP A 1 94 ? 21.189 12.288 -20.122 1.00 92.62 94 ASP A N 1
ATOM 710 C CA . ASP A 1 94 ? 20.442 13.543 -20.110 1.00 92.62 94 ASP A CA 1
ATOM 711 C C . ASP A 1 94 ? 21.308 14.653 -20.716 1.00 92.62 94 ASP A C 1
ATOM 713 O O . ASP A 1 94 ? 22.172 15.214 -20.045 1.00 92.62 94 ASP A O 1
ATOM 717 N N . GLU A 1 95 ? 21.046 14.997 -21.976 1.00 90.50 95 GLU A N 1
ATOM 718 C CA . GLU A 1 95 ? 21.772 16.040 -22.715 1.00 90.50 95 GLU A CA 1
ATOM 719 C C . GLU A 1 95 ? 21.651 17.439 -22.087 1.00 90.50 95 GLU A C 1
ATOM 721 O O . GLU A 1 95 ? 22.471 18.311 -22.358 1.00 90.50 95 GLU A O 1
ATOM 726 N N . THR A 1 96 ? 20.642 17.678 -21.239 1.00 89.12 96 THR A N 1
ATOM 727 C CA . THR A 1 96 ? 20.445 18.986 -20.591 1.00 89.12 96 THR A CA 1
ATOM 728 C C . THR A 1 96 ? 21.361 19.154 -19.383 1.00 89.12 96 THR A C 1
ATOM 730 O O . THR A 1 96 ? 21.786 20.267 -19.077 1.00 89.12 96 THR A O 1
ATOM 733 N N . THR A 1 97 ? 21.641 18.063 -18.667 1.00 90.00 97 THR A N 1
ATOM 734 C CA . THR A 1 97 ? 22.415 18.090 -17.416 1.00 90.00 97 THR A CA 1
ATOM 735 C C . THR A 1 97 ? 23.763 17.375 -17.512 1.00 90.00 97 THR A C 1
ATOM 737 O O . THR A 1 97 ? 24.504 17.371 -16.530 1.00 90.00 97 THR A O 1
ATOM 740 N N . ASP A 1 98 ? 24.073 16.782 -18.670 1.00 90.38 98 ASP A N 1
ATOM 741 C CA . ASP A 1 98 ? 25.217 15.890 -18.915 1.00 90.38 98 ASP A CA 1
ATOM 742 C C . ASP A 1 98 ? 25.288 14.726 -17.906 1.00 90.38 98 ASP A C 1
ATOM 744 O O . ASP A 1 98 ? 26.347 14.242 -17.504 1.00 90.38 98 ASP A O 1
ATOM 748 N N . GLN A 1 99 ? 24.120 14.286 -17.426 1.00 89.12 99 GLN A N 1
ATOM 749 C CA . GLN A 1 99 ? 24.027 13.223 -16.432 1.00 89.12 99 GLN A CA 1
ATOM 750 C C . GLN A 1 99 ? 23.806 11.871 -17.092 1.00 89.12 99 GLN A C 1
ATOM 752 O O . GLN A 1 99 ? 22.922 11.699 -17.925 1.00 89.12 99 GLN A O 1
ATOM 757 N N . VAL A 1 100 ? 24.580 10.886 -16.640 1.00 90.25 100 VAL A N 1
ATOM 758 C CA . VAL A 1 100 ? 24.471 9.494 -17.072 1.00 90.25 100 VAL A CA 1
ATOM 759 C C . VAL A 1 100 ? 23.726 8.692 -16.008 1.00 90.25 100 VAL A C 1
ATOM 761 O O . VAL A 1 100 ? 24.115 8.680 -14.836 1.00 90.25 100 VAL A O 1
ATOM 764 N N . MET A 1 101 ? 22.657 8.015 -16.418 1.00 91.62 101 MET A N 1
ATOM 765 C CA . MET A 1 101 ? 21.824 7.172 -15.563 1.00 91.62 101 MET A CA 1
ATOM 766 C C . MET A 1 101 ? 21.876 5.734 -16.069 1.00 91.62 101 MET A C 1
ATOM 768 O O . MET A 1 101 ? 21.392 5.444 -17.159 1.00 91.62 101 MET A O 1
ATOM 772 N N . SER A 1 102 ? 22.470 4.837 -15.284 1.00 92.81 102 SER A N 1
ATOM 773 C CA . SER A 1 102 ? 22.493 3.410 -15.606 1.00 92.81 102 SER A CA 1
ATOM 774 C C . SER A 1 102 ? 21.094 2.816 -15.492 1.00 92.81 102 SER A C 1
ATOM 776 O O . SER A 1 102 ? 20.419 2.991 -14.474 1.00 92.81 102 SER A O 1
ATOM 778 N N . VAL A 1 103 ? 20.679 2.106 -16.531 1.00 93.50 103 VAL A N 1
ATOM 779 C CA . VAL A 1 103 ? 19.384 1.433 -16.636 1.00 93.50 103 VAL A CA 1
ATOM 780 C C . VAL A 1 103 ? 19.636 -0.042 -16.909 1.00 93.50 103 VAL A C 1
ATOM 782 O O . VAL A 1 103 ? 20.617 -0.383 -17.559 1.00 93.50 103 VAL A O 1
ATOM 785 N N . SER A 1 104 ? 18.765 -0.906 -16.402 1.00 93.38 104 SER A N 1
ATOM 786 C CA . SER A 1 104 ? 18.742 -2.332 -16.751 1.00 93.38 104 SER A CA 1
ATOM 787 C C . SER A 1 104 ? 18.573 -2.545 -18.258 1.00 93.38 104 SER A C 1
ATOM 789 O O . SER A 1 104 ? 18.130 -1.633 -18.963 1.00 93.38 104 SER A O 1
ATOM 791 N N . VAL A 1 105 ? 18.895 -3.740 -18.758 1.00 93.94 105 VAL A N 1
ATOM 792 C CA . VAL A 1 105 ? 18.718 -4.065 -20.185 1.00 93.94 105 VAL A CA 1
ATOM 793 C C . VAL A 1 105 ? 17.238 -3.988 -20.559 1.00 93.94 105 VAL A C 1
ATOM 795 O O . VAL A 1 105 ? 16.883 -3.252 -21.474 1.00 93.94 105 VAL A O 1
ATOM 798 N N . ALA A 1 106 ? 16.357 -4.601 -19.767 1.00 94.62 106 ALA A N 1
ATOM 799 C CA . ALA A 1 106 ? 14.917 -4.559 -19.991 1.00 94.62 106 ALA A CA 1
ATOM 800 C C . ALA A 1 106 ? 14.340 -3.133 -19.909 1.00 94.62 106 ALA A C 1
ATOM 802 O O . ALA A 1 106 ? 13.432 -2.783 -20.664 1.00 94.62 106 ALA A O 1
ATOM 803 N N . ALA A 1 107 ? 14.858 -2.278 -19.016 1.00 95.31 107 ALA A N 1
ATOM 804 C CA . ALA A 1 107 ? 14.459 -0.870 -18.990 1.00 95.31 107 ALA A CA 1
ATOM 805 C C . ALA A 1 107 ? 14.958 -0.117 -20.227 1.00 95.31 107 ALA A C 1
ATOM 807 O O . ALA A 1 107 ? 14.231 0.724 -20.751 1.00 95.31 107 ALA A O 1
ATOM 808 N N . ALA A 1 108 ? 16.175 -0.403 -20.694 1.00 95.56 108 ALA A N 1
ATOM 809 C CA . ALA A 1 108 ? 16.710 0.198 -21.906 1.00 95.56 108 ALA A CA 1
ATOM 810 C C . ALA A 1 108 ? 15.876 -0.183 -23.133 1.00 95.56 108 ALA A C 1
ATOM 812 O O . ALA A 1 108 ? 15.522 0.695 -23.915 1.00 95.56 108 ALA A O 1
ATOM 813 N N . ASP A 1 109 ? 15.502 -1.453 -23.259 1.00 95.44 109 ASP A N 1
ATOM 814 C CA . ASP A 1 109 ? 14.678 -1.943 -24.363 1.00 95.44 109 ASP A CA 1
ATOM 815 C C . ASP A 1 109 ? 13.288 -1.299 -24.352 1.00 95.44 109 ASP A C 1
ATOM 817 O O . ASP A 1 109 ? 12.852 -0.769 -25.373 1.00 95.44 109 ASP A O 1
ATOM 821 N N . ALA A 1 110 ? 12.641 -1.208 -23.185 1.00 96.38 110 ALA A N 1
ATOM 822 C CA . ALA A 1 110 ? 11.355 -0.520 -23.056 1.00 96.38 110 ALA A CA 1
ATOM 823 C C . ALA A 1 110 ? 11.441 0.985 -23.378 1.00 96.38 110 ALA A C 1
ATOM 825 O O . ALA A 1 110 ? 10.519 1.556 -23.957 1.00 96.38 110 ALA A O 1
ATOM 826 N N . LEU A 1 111 ? 12.546 1.646 -23.017 1.00 96.00 111 LEU A N 1
ATOM 827 C CA . LEU A 1 111 ? 12.775 3.065 -23.315 1.00 96.00 111 LEU A CA 1
ATOM 828 C C . LEU A 1 111 ? 13.094 3.327 -24.795 1.00 96.00 111 LEU A C 1
ATOM 830 O O . LEU A 1 111 ? 12.839 4.432 -25.276 1.00 96.00 111 LEU A O 1
ATOM 834 N N . ARG A 1 112 ? 13.667 2.343 -25.495 1.00 94.62 112 ARG A N 1
ATOM 835 C CA . ARG A 1 112 ? 13.951 2.386 -26.939 1.00 94.62 112 ARG A CA 1
ATOM 836 C C . ARG A 1 112 ? 12.780 1.931 -27.801 1.00 94.62 112 ARG A C 1
ATOM 838 O O . ARG A 1 112 ? 12.816 2.164 -29.008 1.00 94.62 112 ARG A O 1
ATOM 845 N N . GLY A 1 113 ? 11.784 1.280 -27.202 1.00 90.44 113 GLY A N 1
ATOM 846 C CA . GLY A 1 113 ? 10.542 0.912 -27.868 1.00 90.44 113 GLY A CA 1
ATOM 847 C C . GLY A 1 113 ? 9.824 2.123 -28.469 1.00 90.44 113 GLY A C 1
ATOM 848 O O . GLY A 1 113 ? 10.208 3.279 -28.263 1.00 90.44 113 GLY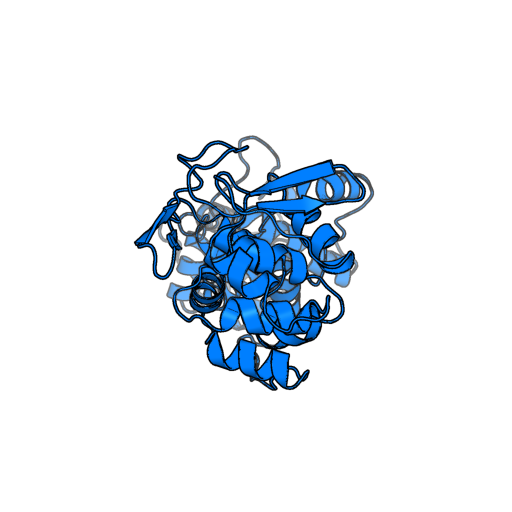 A O 1
ATOM 849 N N . ASP A 1 114 ? 8.746 1.866 -29.206 1.00 88.12 114 ASP A N 1
ATOM 850 C CA . ASP A 1 114 ? 7.944 2.913 -29.849 1.00 88.12 114 ASP A CA 1
ATOM 851 C C . ASP A 1 114 ? 7.043 3.643 -28.834 1.00 88.12 114 ASP A C 1
ATOM 853 O O . ASP A 1 114 ? 5.816 3.577 -28.862 1.00 88.12 114 ASP A O 1
ATOM 857 N N . VAL A 1 115 ? 7.674 4.306 -27.863 1.00 89.88 115 VAL A N 1
ATOM 858 C CA . VAL A 1 115 ? 6.995 5.003 -26.766 1.00 89.88 115 VAL A CA 1
ATOM 859 C C . VAL A 1 115 ? 6.751 6.476 -27.065 1.00 89.88 115 VAL A C 1
ATOM 861 O O . VAL A 1 115 ? 5.938 7.085 -26.383 1.00 89.88 115 VAL A O 1
A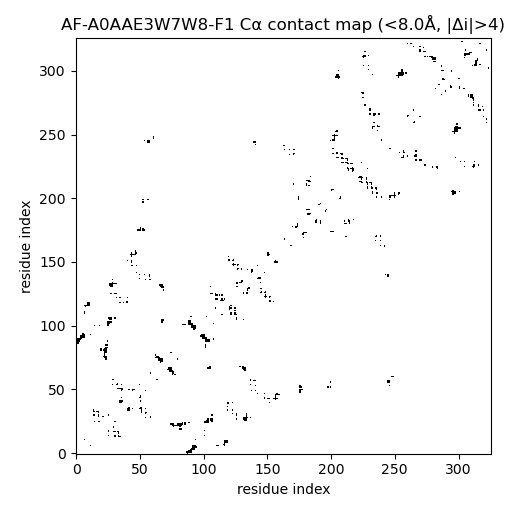TOM 864 N N . ALA A 1 116 ? 7.441 7.080 -28.039 1.00 87.50 116 ALA A N 1
ATOM 865 C CA . ALA A 1 116 ? 7.272 8.483 -28.449 1.00 87.50 116 ALA A CA 1
ATOM 866 C C . ALA A 1 116 ? 7.162 9.508 -27.281 1.00 87.50 116 ALA A C 1
ATOM 868 O O . ALA A 1 116 ? 6.335 10.418 -27.313 1.00 87.50 116 ALA A O 1
ATOM 869 N N . ASP A 1 117 ? 7.974 9.358 -26.222 1.00 90.62 117 ASP A N 1
ATOM 870 C CA . ASP A 1 117 ? 7.938 10.163 -24.973 1.00 90.62 117 ASP A CA 1
ATOM 871 C C . ASP A 1 117 ? 6.614 10.064 -24.162 1.00 90.62 117 ASP A C 1
ATOM 873 O O . ASP A 1 117 ? 6.344 10.860 -23.257 1.00 90.62 117 ASP A O 1
ATOM 877 N N . SER A 1 118 ? 5.778 9.065 -24.463 1.00 94.94 118 SER A N 1
ATOM 878 C CA . SER A 1 118 ? 4.515 8.752 -23.791 1.00 94.94 118 SER A CA 1
ATOM 879 C C . SER A 1 118 ? 4.720 7.809 -22.607 1.00 94.94 118 SER A C 1
ATOM 881 O O . SER A 1 118 ? 5.273 6.716 -22.732 1.00 94.94 118 SER A O 1
ATOM 883 N N . ARG A 1 119 ? 4.207 8.201 -21.435 1.00 95.69 119 ARG A N 1
ATOM 884 C CA . ARG A 1 119 ? 4.297 7.387 -20.212 1.00 95.69 119 ARG A CA 1
ATOM 885 C C . ARG A 1 119 ? 3.318 6.216 -20.211 1.00 95.69 119 ARG A C 1
ATOM 887 O O . ARG A 1 119 ? 3.618 5.199 -19.597 1.00 95.69 119 ARG A O 1
ATOM 894 N N . VAL A 1 120 ? 2.181 6.333 -20.901 1.00 95.88 120 VAL A N 1
ATOM 895 C CA . VAL A 1 120 ? 1.239 5.211 -21.041 1.00 95.88 120 VAL A CA 1
ATOM 896 C C . VAL A 1 120 ? 1.765 4.151 -22.011 1.00 95.88 120 VAL A C 1
ATOM 898 O O . VAL A 1 120 ? 1.616 2.964 -21.741 1.00 95.88 120 VAL A O 1
ATOM 901 N N . LEU A 1 121 ? 2.469 4.555 -23.078 1.00 97.00 121 LEU A N 1
ATOM 902 C CA . LEU A 1 121 ? 3.165 3.596 -23.941 1.00 97.00 121 LEU A CA 1
ATOM 903 C C . LEU A 1 121 ? 4.361 2.979 -23.215 1.00 97.00 121 LEU A C 1
ATOM 905 O O . LEU A 1 121 ? 4.531 1.769 -23.274 1.00 97.00 121 LEU A O 1
ATOM 909 N N . LEU A 1 122 ? 5.111 3.761 -22.425 1.00 97.56 122 LEU A N 1
ATOM 910 C CA . LEU A 1 122 ? 6.148 3.191 -21.561 1.00 97.56 122 LEU A CA 1
ATOM 911 C C . LEU A 1 122 ? 5.579 2.149 -20.585 1.00 97.56 122 LEU A C 1
ATOM 913 O O . LEU A 1 122 ? 6.212 1.116 -20.396 1.00 97.56 122 LEU A O 1
ATOM 917 N N . LEU A 1 123 ? 4.397 2.377 -19.991 1.00 97.81 123 LEU A N 1
ATOM 918 C CA . LEU A 1 123 ? 3.724 1.360 -19.172 1.00 97.81 123 LEU A CA 1
ATOM 919 C C . LEU A 1 123 ? 3.485 0.070 -19.974 1.00 97.81 123 LEU A C 1
ATOM 921 O O . LEU A 1 123 ? 3.740 -1.018 -19.465 1.00 97.81 123 LEU A O 1
ATOM 925 N N . ALA A 1 124 ? 3.006 0.175 -21.213 1.00 97.56 124 ALA A N 1
ATOM 926 C CA . ALA A 1 124 ? 2.776 -0.997 -22.051 1.00 97.56 124 ALA A CA 1
ATOM 927 C C . ALA A 1 124 ? 4.081 -1.731 -22.417 1.00 97.56 124 ALA A C 1
ATOM 929 O O . ALA A 1 124 ? 4.091 -2.963 -22.451 1.00 97.56 124 ALA A O 1
ATOM 930 N N . GLU A 1 125 ? 5.171 -0.997 -22.649 1.00 97.94 125 GLU A N 1
ATOM 931 C CA . GLU A 1 125 ? 6.480 -1.561 -23.001 1.00 97.94 125 GLU A CA 1
ATOM 932 C C . GLU A 1 125 ? 7.171 -2.245 -21.814 1.00 97.94 125 GLU A C 1
ATOM 934 O O . GLU A 1 125 ? 7.632 -3.376 -21.944 1.00 97.94 125 GLU A O 1
ATOM 939 N N . ILE A 1 126 ? 7.174 -1.646 -20.616 1.00 97.69 126 ILE A N 1
ATOM 940 C CA . ILE A 1 126 ? 7.782 -2.293 -19.434 1.00 97.69 126 ILE A CA 1
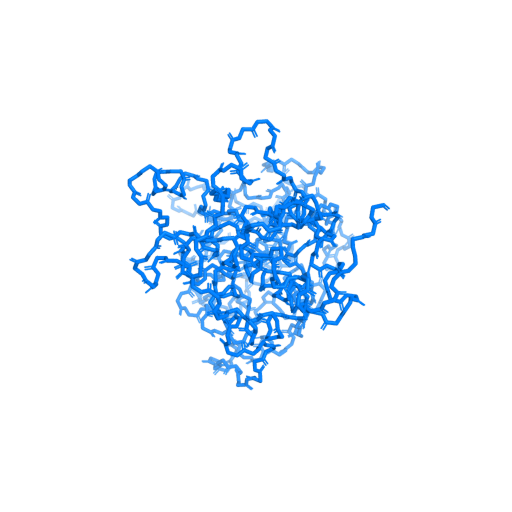ATOM 941 C C . ILE A 1 126 ? 7.041 -3.574 -19.011 1.00 97.69 126 ILE A C 1
ATOM 943 O O . ILE A 1 126 ? 7.630 -4.429 -18.347 1.00 97.69 126 ILE A O 1
ATOM 947 N N . LEU A 1 127 ? 5.769 -3.714 -19.404 1.00 97.81 127 LEU A N 1
ATOM 948 C CA . LEU A 1 127 ? 4.938 -4.902 -19.181 1.00 97.81 127 LEU A CA 1
ATOM 949 C C . LEU A 1 127 ? 4.928 -5.874 -20.373 1.00 97.81 127 LEU A C 1
ATOM 951 O O . LEU A 1 127 ? 4.266 -6.908 -20.306 1.00 97.81 127 LEU A O 1
ATOM 955 N N . ALA A 1 128 ? 5.616 -5.563 -21.477 1.00 96.94 128 ALA A N 1
ATOM 956 C CA . ALA A 1 128 ? 5.631 -6.425 -22.660 1.00 96.94 128 ALA A CA 1
ATOM 957 C C . ALA A 1 128 ? 6.359 -7.751 -22.401 1.00 96.94 128 ALA A C 1
ATOM 959 O O . ALA A 1 128 ? 5.956 -8.788 -22.927 1.00 96.94 128 ALA A O 1
ATOM 960 N N . ASN A 1 129 ? 7.401 -7.723 -21.565 1.00 95.38 129 ASN A N 1
ATOM 961 C CA . ASN A 1 129 ? 8.107 -8.918 -21.125 1.00 95.38 129 ASN A CA 1
ATOM 962 C C . ASN A 1 129 ? 7.499 -9.434 -19.798 1.00 95.38 129 ASN A C 1
ATOM 964 O O . ASN A 1 129 ? 7.545 -8.715 -18.792 1.00 95.38 129 ASN A O 1
ATOM 968 N N . PRO A 1 130 ? 6.945 -10.663 -19.750 1.00 94.81 130 PRO A N 1
ATOM 969 C CA . PRO A 1 130 ? 6.341 -11.222 -18.537 1.00 94.81 130 PRO A CA 1
ATOM 970 C C . PRO A 1 130 ? 7.354 -11.480 -17.410 1.00 94.81 130 PRO A C 1
ATOM 972 O O . PRO A 1 130 ? 6.962 -11.539 -16.242 1.00 94.81 130 PRO A O 1
ATOM 975 N N . ASP A 1 131 ? 8.641 -11.592 -17.737 1.00 94.19 131 ASP A N 1
ATOM 976 C CA . ASP A 1 131 ? 9.729 -11.816 -16.783 1.00 94.19 131 ASP A CA 1
ATOM 977 C C . ASP A 1 131 ? 10.376 -10.511 -16.300 1.00 94.19 131 ASP A C 1
ATOM 979 O O . ASP A 1 131 ? 11.277 -10.539 -15.463 1.00 94.19 131 ASP A O 1
ATOM 983 N N . SER A 1 132 ? 9.905 -9.352 -16.778 1.00 95.12 132 SER A N 1
ATOM 984 C CA . SER A 1 132 ? 10.393 -8.057 -16.303 1.00 95.12 132 SER A CA 1
ATOM 985 C C . SER A 1 132 ? 10.064 -7.831 -14.822 1.00 95.12 132 SER A C 1
ATOM 987 O O . SER A 1 132 ? 9.067 -8.325 -14.285 1.00 95.12 132 SER A O 1
ATOM 989 N N . GLU A 1 133 ? 10.879 -7.013 -14.154 1.00 95.56 133 GLU A N 1
ATOM 990 C CA . GLU A 1 133 ? 10.620 -6.583 -12.778 1.00 95.56 133 GLU A CA 1
ATOM 991 C C . GLU A 1 133 ? 9.252 -5.885 -12.650 1.00 95.56 133 GLU A C 1
ATOM 993 O O . GLU A 1 133 ? 8.524 -6.149 -11.694 1.00 95.56 133 GLU A O 1
ATOM 998 N N . ALA A 1 134 ? 8.858 -5.050 -13.621 1.00 97.31 134 ALA A N 1
ATOM 999 C CA . ALA A 1 134 ? 7.534 -4.424 -13.639 1.00 97.31 134 ALA A CA 1
ATOM 1000 C C . ALA A 1 134 ? 6.406 -5.468 -13.666 1.00 97.31 134 ALA A C 1
ATOM 1002 O O . ALA A 1 134 ? 5.482 -5.387 -12.858 1.00 97.31 134 ALA A O 1
ATOM 1003 N N . SER A 1 135 ? 6.504 -6.481 -14.531 1.00 97.75 135 SER A N 1
ATOM 1004 C CA . SER A 1 135 ? 5.537 -7.582 -14.597 1.00 97.75 135 SER A CA 1
ATOM 1005 C C . SER A 1 135 ? 5.511 -8.401 -13.302 1.00 97.75 135 SER A C 1
ATOM 1007 O O . SER A 1 135 ? 4.443 -8.799 -12.836 1.00 97.75 135 SER A O 1
ATOM 1009 N N . ALA A 1 136 ? 6.662 -8.624 -12.662 1.00 96.12 136 ALA A N 1
ATOM 1010 C CA . ALA A 1 136 ? 6.718 -9.239 -11.336 1.00 96.12 136 ALA A CA 1
ATOM 1011 C C . ALA A 1 136 ? 5.997 -8.390 -10.271 1.00 96.12 136 ALA A C 1
ATOM 1013 O O . ALA A 1 136 ? 5.203 -8.929 -9.509 1.00 96.12 136 ALA A O 1
ATOM 1014 N N . VAL A 1 137 ? 6.192 -7.065 -10.260 1.00 96.75 137 VAL A N 1
ATOM 1015 C CA . VAL A 1 137 ? 5.489 -6.156 -9.336 1.00 96.75 137 VAL A CA 1
ATOM 1016 C C . VAL A 1 137 ? 3.971 -6.212 -9.529 1.00 96.75 137 VAL A C 1
ATOM 1018 O O . VAL A 1 137 ? 3.241 -6.291 -8.546 1.00 96.75 137 VAL A O 1
ATOM 1021 N N . ILE A 1 138 ? 3.478 -6.207 -10.773 1.00 97.88 138 ILE A N 1
ATOM 1022 C CA . ILE A 1 138 ? 2.036 -6.327 -11.050 1.00 97.88 138 ILE A CA 1
ATOM 1023 C C . ILE A 1 138 ? 1.482 -7.674 -10.549 1.00 97.88 138 ILE A C 1
ATOM 1025 O O . ILE A 1 138 ? 0.423 -7.701 -9.920 1.00 97.88 138 ILE A O 1
ATOM 1029 N N . ARG A 1 139 ? 2.220 -8.777 -10.739 1.00 96.69 139 ARG A N 1
ATOM 1030 C CA . ARG A 1 139 ? 1.835 -10.096 -10.204 1.00 96.69 139 ARG A CA 1
ATOM 1031 C C . ARG A 1 139 ? 1.783 -10.117 -8.681 1.00 96.69 139 ARG A C 1
ATOM 1033 O O . ARG A 1 139 ? 0.839 -10.667 -8.120 1.00 96.69 139 ARG A O 1
ATOM 1040 N N . ASP A 1 140 ? 2.735 -9.475 -8.011 1.00 95.12 140 ASP A N 1
ATOM 1041 C CA . ASP A 1 140 ? 2.737 -9.362 -6.548 1.00 95.12 140 ASP A CA 1
ATOM 1042 C C . ASP A 1 140 ? 1.533 -8.555 -6.031 1.00 95.12 140 ASP A C 1
ATOM 1044 O O . ASP A 1 140 ? 1.013 -8.829 -4.948 1.00 95.12 140 ASP A O 1
ATOM 1048 N N . CYS A 1 141 ? 1.023 -7.607 -6.825 1.00 94.62 141 CYS A N 1
ATOM 1049 C CA . CYS A 1 141 ? -0.238 -6.915 -6.543 1.00 94.62 141 CYS A CA 1
ATOM 1050 C C . CYS A 1 141 ? -1.481 -7.824 -6.677 1.00 94.62 141 CYS A C 1
ATOM 1052 O O . CYS A 1 141 ? -2.579 -7.432 -6.266 1.00 94.62 141 CYS A O 1
ATOM 1054 N N . GLY A 1 142 ? -1.317 -9.043 -7.201 1.00 93.81 142 GLY A N 1
ATOM 1055 C CA . GLY A 1 142 ? -2.385 -10.002 -7.474 1.00 93.81 142 GLY A CA 1
ATOM 1056 C C . GLY A 1 142 ? -3.106 -9.740 -8.796 1.00 93.81 142 GLY A C 1
ATOM 1057 O O . GLY A 1 142 ? -4.299 -10.014 -8.889 1.00 93.81 142 GLY A O 1
ATOM 1058 N N . GLU A 1 143 ? -2.415 -9.158 -9.776 1.00 96.00 143 GLU A N 1
ATOM 1059 C CA . GLU A 1 143 ? -2.973 -8.779 -11.077 1.00 96.00 143 GLU A CA 1
ATOM 1060 C C . GLU A 1 143 ? -2.203 -9.425 -12.232 1.00 96.00 143 GLU A C 1
ATOM 1062 O O . GLU A 1 143 ? -1.046 -9.821 -12.075 1.00 96.00 143 GLU A O 1
ATOM 1067 N N . ASP A 1 144 ? -2.837 -9.520 -13.404 1.00 96.56 144 ASP A N 1
ATOM 1068 C CA . ASP A 1 144 ? -2.195 -10.015 -14.624 1.00 96.56 144 ASP A CA 1
ATOM 1069 C C . ASP A 1 144 ? -1.500 -8.860 -15.383 1.00 96.56 144 ASP A C 1
ATOM 1071 O O . ASP A 1 144 ? -2.177 -7.935 -15.851 1.00 96.56 144 ASP A O 1
ATOM 1075 N N . PRO A 1 145 ? -0.161 -8.892 -15.560 1.00 97.88 145 PRO A N 1
ATOM 1076 C CA . PRO A 1 145 ? 0.567 -7.909 -16.362 1.00 97.88 145 PRO A CA 1
ATOM 1077 C C . PRO A 1 145 ? 0.019 -7.744 -17.782 1.00 97.88 145 PRO A C 1
ATOM 1079 O O . PRO A 1 145 ? 0.019 -6.628 -18.305 1.00 97.88 145 PRO A O 1
ATOM 1082 N N . ALA A 1 146 ? -0.472 -8.822 -18.403 1.00 97.50 146 ALA A N 1
ATOM 1083 C CA . ALA A 1 146 ? -1.013 -8.779 -19.756 1.00 97.50 146 ALA A CA 1
ATOM 1084 C C . ALA A 1 146 ? -2.323 -7.979 -19.823 1.00 97.50 146 ALA A C 1
ATOM 1086 O O . ALA A 1 146 ? -2.517 -7.198 -20.758 1.00 97.50 146 ALA A O 1
ATOM 1087 N N . GLU A 1 147 ? -3.190 -8.106 -18.814 1.00 97.06 147 GLU A N 1
ATOM 1088 C CA . GLU A 1 147 ? -4.425 -7.319 -18.710 1.00 97.06 147 GLU A CA 1
ATOM 1089 C C . GLU A 1 147 ? -4.128 -5.833 -18.478 1.00 97.06 147 GLU A C 1
ATOM 1091 O O . GLU A 1 147 ? -4.718 -4.974 -19.138 1.00 97.06 147 GLU A O 1
ATOM 1096 N N . VAL A 1 148 ? -3.175 -5.513 -17.593 1.00 97.38 148 VAL A N 1
ATOM 1097 C CA . VAL A 1 148 ? -2.752 -4.123 -17.341 1.00 97.38 148 VAL A CA 1
ATOM 1098 C C . VAL A 1 148 ? -2.156 -3.501 -18.604 1.00 97.38 148 VAL A C 1
ATOM 1100 O O . VAL A 1 148 ? -2.489 -2.368 -18.961 1.00 97.38 148 VAL A O 1
ATOM 1103 N N . ARG A 1 149 ? -1.319 -4.253 -19.327 1.00 97.25 149 ARG A N 1
ATOM 1104 C CA . ARG A 1 149 ? -0.758 -3.833 -20.614 1.00 97.25 149 ARG A CA 1
ATOM 1105 C C . ARG A 1 149 ? -1.849 -3.585 -21.654 1.00 97.25 149 ARG A C 1
ATOM 1107 O O . ARG A 1 149 ? -1.818 -2.559 -22.331 1.00 97.25 149 ARG A O 1
ATOM 1114 N N . ALA A 1 150 ? -2.817 -4.491 -21.780 1.00 96.81 150 ALA A N 1
ATOM 1115 C CA . ALA A 1 150 ? -3.931 -4.331 -22.710 1.00 96.81 150 ALA A CA 1
ATOM 1116 C C . ALA A 1 150 ? -4.768 -3.081 -22.385 1.00 96.81 150 ALA A C 1
ATOM 1118 O O . ALA A 1 150 ? -5.101 -2.316 -23.289 1.00 96.81 150 ALA A O 1
ATOM 1119 N N . ALA A 1 151 ? -5.043 -2.825 -21.102 1.00 96.31 151 ALA A N 1
ATOM 1120 C CA . ALA A 1 151 ? -5.743 -1.623 -20.649 1.00 96.31 151 ALA A CA 1
ATOM 1121 C C . ALA A 1 151 ? -4.962 -0.334 -20.964 1.00 96.31 151 ALA A C 1
ATOM 1123 O O . ALA A 1 151 ? -5.555 0.654 -21.404 1.00 96.31 151 ALA A O 1
ATOM 1124 N N . ALA A 1 152 ? -3.633 -0.351 -20.800 1.00 95.94 152 ALA A N 1
ATOM 1125 C CA . ALA A 1 152 ? -2.765 0.770 -21.156 1.00 95.94 152 ALA A CA 1
ATOM 1126 C C . ALA A 1 152 ? -2.811 1.074 -22.662 1.00 95.94 152 ALA A C 1
ATOM 1128 O O . ALA A 1 152 ? -2.994 2.228 -23.047 1.00 95.94 152 ALA A O 1
ATOM 1129 N N . LEU A 1 153 ? -2.726 0.043 -23.510 1.00 95.81 153 LEU A N 1
ATOM 1130 C CA . LEU A 1 153 ? -2.821 0.181 -24.969 1.00 95.81 153 LEU A CA 1
ATOM 1131 C C . LEU A 1 153 ? -4.210 0.652 -25.428 1.00 95.81 153 LEU A C 1
ATOM 1133 O O . LEU A 1 153 ? -4.317 1.426 -26.375 1.00 95.81 153 LEU A O 1
ATOM 1137 N N . ALA A 1 154 ? -5.270 0.217 -24.745 1.00 94.00 154 ALA A N 1
ATOM 1138 C CA . ALA A 1 154 ? -6.641 0.642 -25.021 1.00 94.00 154 ALA A CA 1
ATOM 1139 C C . ALA A 1 154 ? -6.985 2.030 -24.443 1.00 94.00 154 ALA A C 1
ATOM 1141 O O . ALA A 1 154 ? -8.061 2.560 -24.724 1.00 94.00 154 ALA A O 1
ATOM 1142 N N . GLY A 1 155 ? -6.127 2.600 -23.589 1.00 87.06 155 GLY A N 1
ATOM 1143 C CA . GLY A 1 155 ? -6.376 3.868 -22.898 1.00 87.06 155 GLY A CA 1
ATOM 1144 C C . GLY A 1 155 ? -7.617 3.861 -21.997 1.00 87.06 155 GLY A C 1
ATOM 1145 O O . GLY A 1 155 ? -8.169 4.921 -21.707 1.00 87.06 155 GLY A O 1
ATOM 1146 N N . THR A 1 156 ? -8.090 2.682 -21.582 1.00 85.38 156 THR A N 1
ATOM 1147 C CA . THR A 1 156 ? -9.353 2.519 -20.850 1.00 85.38 156 THR A CA 1
ATOM 1148 C C . THR A 1 156 ? -9.131 1.673 -19.604 1.00 85.38 156 THR A C 1
ATOM 1150 O O . THR A 1 156 ? -8.596 0.569 -19.683 1.00 85.38 156 THR A O 1
ATOM 1153 N N . ALA A 1 157 ? -9.562 2.182 -18.449 1.00 84.06 157 ALA A N 1
ATOM 1154 C CA . ALA A 1 157 ? -9.522 1.430 -17.201 1.00 84.06 157 ALA A CA 1
ATOM 1155 C C . ALA A 1 157 ? -10.533 0.267 -17.239 1.00 84.06 157 ALA A C 1
ATOM 1157 O O . ALA A 1 157 ? -11.659 0.457 -17.713 1.00 84.06 157 ALA A O 1
ATOM 1158 N N . PRO A 1 158 ? -10.181 -0.924 -16.730 1.00 85.81 158 PRO A N 1
ATOM 1159 C CA . PRO A 1 158 ? -11.118 -2.036 -16.674 1.00 85.81 158 PRO A CA 1
ATOM 1160 C C . PRO A 1 158 ? -12.268 -1.741 -15.698 1.00 85.81 158 PRO A C 1
ATOM 1162 O O . PRO A 1 158 ? -12.081 -1.114 -14.654 1.00 85.81 158 PRO A O 1
ATOM 1165 N N . VAL A 1 159 ? -13.465 -2.246 -16.006 1.00 85.88 159 VAL A N 1
ATOM 1166 C CA . VAL A 1 159 ? -14.589 -2.257 -15.059 1.00 85.88 159 VAL A CA 1
ATOM 1167 C C . VAL A 1 159 ? -14.523 -3.554 -14.266 1.00 85.88 159 VAL A C 1
ATOM 1169 O O . VAL A 1 159 ? -14.683 -4.634 -14.832 1.00 85.88 159 VAL A O 1
ATOM 1172 N N . ARG A 1 160 ? -14.286 -3.456 -12.955 1.00 85.94 160 ARG A N 1
ATOM 1173 C CA . ARG A 1 160 ? -14.107 -4.620 -12.081 1.00 85.94 160 ARG A CA 1
ATOM 1174 C C . ARG A 1 160 ? -15.011 -4.546 -10.855 1.00 85.94 160 ARG A C 1
ATOM 1176 O O . ARG A 1 160 ? -15.307 -3.445 -10.383 1.00 85.94 160 ARG A O 1
ATOM 1183 N N . PRO A 1 161 ? -15.464 -5.700 -10.335 1.00 88.69 161 PRO A N 1
ATOM 1184 C CA . PRO A 1 161 ? -16.152 -5.730 -9.058 1.00 88.69 161 PRO A CA 1
ATOM 1185 C C . PRO A 1 161 ? -15.204 -5.244 -7.960 1.00 88.69 161 PRO A C 1
ATOM 1187 O O . PRO A 1 161 ? -14.020 -5.580 -7.944 1.00 88.69 161 PRO A O 1
ATOM 1190 N N . ASP A 1 162 ? -15.736 -4.447 -7.039 1.00 89.50 162 ASP A N 1
ATOM 1191 C CA . ASP A 1 162 ? -14.974 -4.009 -5.876 1.00 89.50 162 ASP A CA 1
ATOM 1192 C C . ASP A 1 162 ? -14.670 -5.217 -4.978 1.00 89.50 162 ASP A C 1
ATOM 1194 O O . ASP A 1 162 ? -15.558 -6.023 -4.695 1.00 89.50 162 ASP A O 1
ATOM 1198 N N . ARG A 1 163 ? -13.418 -5.334 -4.528 1.00 91.25 163 ARG A N 1
ATOM 1199 C CA . ARG A 1 163 ? -12.968 -6.394 -3.611 1.00 91.25 163 ARG A CA 1
ATOM 1200 C C . ARG A 1 163 ? -13.527 -6.211 -2.202 1.00 91.25 163 ARG A C 1
ATOM 1202 O O . ARG A 1 163 ? -13.542 -7.153 -1.416 1.00 91.25 163 ARG A O 1
ATOM 1209 N N . LEU A 1 164 ? -13.941 -4.989 -1.870 1.00 94.88 164 LEU A N 1
ATOM 1210 C CA . LEU A 1 164 ? -14.387 -4.605 -0.541 1.00 94.88 164 LEU A CA 1
ATOM 1211 C C . LEU A 1 164 ? -15.825 -4.099 -0.560 1.00 94.88 164 LEU A C 1
ATOM 1213 O O . LEU A 1 164 ? -16.291 -3.460 -1.508 1.00 94.88 164 LEU A O 1
ATOM 1217 N N . VAL A 1 165 ? -16.515 -4.323 0.557 1.00 94.69 165 VAL A N 1
ATOM 1218 C CA . VAL A 1 165 ? -17.813 -3.697 0.804 1.00 94.69 165 VAL A CA 1
ATOM 1219 C C . VAL A 1 165 ? -17.667 -2.167 0.875 1.00 94.69 165 VAL A C 1
ATOM 1221 O O . VAL A 1 165 ? -16.609 -1.665 1.281 1.00 94.69 165 VAL A O 1
ATOM 1224 N N . PRO A 1 166 ? -18.701 -1.393 0.490 1.00 94.81 166 PRO A N 1
ATOM 1225 C CA . PRO A 1 166 ? -18.608 0.063 0.382 1.00 94.81 166 PRO A CA 1
ATOM 1226 C C . PRO A 1 166 ? -18.082 0.773 1.635 1.00 94.81 166 PRO A C 1
ATOM 1228 O O . PRO A 1 166 ? -17.387 1.782 1.524 1.00 94.81 166 PRO A O 1
ATOM 1231 N N . GLU A 1 167 ? -18.372 0.236 2.817 1.00 93.75 167 GLU A N 1
ATOM 1232 C CA . GLU A 1 167 ? -17.991 0.794 4.113 1.00 93.75 167 GLU A CA 1
ATOM 1233 C C . GLU A 1 167 ? -16.476 0.786 4.361 1.00 93.75 167 GLU A C 1
ATOM 1235 O O . GLU A 1 167 ? -15.994 1.607 5.137 1.00 93.75 167 GLU A O 1
ATOM 1240 N N . LEU A 1 168 ? -15.724 -0.109 3.712 1.00 96.75 168 LEU A N 1
ATOM 1241 C CA . LEU A 1 168 ? -14.269 -0.237 3.872 1.00 96.75 168 LEU A CA 1
ATOM 1242 C C . LEU A 1 168 ? -13.477 0.582 2.839 1.00 96.75 168 LEU A C 1
ATOM 1244 O O . LEU A 1 168 ? -12.258 0.732 2.950 1.00 96.75 168 LEU A O 1
ATOM 1248 N N . ARG A 1 169 ? -14.160 1.166 1.844 1.00 95.06 169 ARG A N 1
ATOM 1249 C CA . ARG A 1 169 ? -13.534 1.977 0.787 1.00 95.06 169 ARG A CA 1
ATOM 1250 C C . ARG A 1 169 ? -12.729 3.169 1.307 1.00 95.06 169 ARG A C 1
ATOM 1252 O O . ARG A 1 169 ? -11.681 3.427 0.715 1.00 95.06 169 ARG A O 1
ATOM 1259 N N . PRO A 1 170 ? -13.146 3.908 2.357 1.00 94.31 170 PRO A N 1
ATOM 1260 C CA . PRO A 1 170 ? -12.334 5.003 2.888 1.00 94.31 170 PRO A CA 1
ATOM 1261 C C . PRO A 1 170 ? -10.958 4.526 3.371 1.00 94.31 170 PRO A C 1
ATOM 1263 O O . PRO A 1 170 ? -9.940 5.063 2.928 1.00 94.31 170 PRO A O 1
ATOM 1266 N N . ALA A 1 171 ? -10.920 3.451 4.166 1.00 95.31 171 ALA A N 1
ATOM 1267 C CA . ALA A 1 171 ? -9.683 2.847 4.655 1.00 95.31 171 ALA A CA 1
ATOM 1268 C C . ALA A 1 171 ? -8.814 2.315 3.501 1.00 95.31 171 ALA A C 1
ATOM 1270 O O . ALA A 1 171 ? -7.615 2.598 3.456 1.00 95.31 171 ALA A O 1
ATOM 1271 N N . ARG A 1 172 ? -9.413 1.640 2.504 1.00 95.62 172 ARG A N 1
ATOM 1272 C CA . ARG A 1 172 ? -8.715 1.253 1.263 1.00 95.62 172 ARG A CA 1
ATOM 1273 C C . ARG A 1 172 ? -8.105 2.464 0.563 1.00 95.62 172 ARG A C 1
ATOM 1275 O O . ARG A 1 172 ? -6.929 2.462 0.226 1.00 95.62 172 ARG A O 1
ATOM 1282 N N . ASN A 1 173 ? -8.883 3.514 0.329 1.00 94.50 173 ASN A N 1
ATOM 1283 C CA . ASN A 1 173 ? -8.409 4.688 -0.401 1.00 94.50 173 ASN A CA 1
ATOM 1284 C C . ASN A 1 173 ? -7.263 5.396 0.342 1.00 94.50 173 ASN A C 1
ATOM 1286 O O . ASN A 1 173 ? -6.363 5.938 -0.304 1.00 94.50 173 ASN A O 1
ATOM 1290 N N . ALA A 1 174 ? -7.262 5.371 1.677 1.00 92.19 174 ALA A N 1
ATOM 1291 C CA . ALA A 1 174 ? -6.143 5.845 2.481 1.00 92.19 174 ALA A CA 1
ATOM 1292 C C . ALA A 1 174 ? -4.907 4.933 2.358 1.00 92.19 174 ALA A C 1
ATOM 1294 O O . ALA A 1 174 ? -3.801 5.444 2.160 1.00 92.19 174 ALA A O 1
ATOM 1295 N N . LEU A 1 175 ? -5.084 3.604 2.389 1.00 93.56 175 LEU A N 1
ATOM 1296 C CA . LEU A 1 175 ? -4.009 2.629 2.157 1.00 93.56 175 LEU A CA 1
ATOM 1297 C C . LEU A 1 175 ? -3.339 2.859 0.797 1.00 93.56 175 LEU A C 1
ATOM 1299 O O . LEU A 1 175 ? -2.126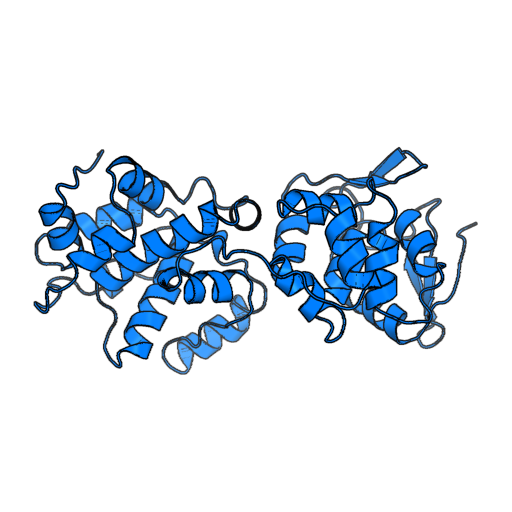 3.045 0.727 1.00 93.56 175 LEU A O 1
ATOM 1303 N N . LEU A 1 176 ? -4.144 2.959 -0.262 1.00 92.75 176 LEU A N 1
ATOM 1304 C CA . LEU A 1 176 ? -3.693 3.194 -1.636 1.00 92.75 176 LEU A CA 1
ATOM 1305 C C . LEU A 1 176 ? -3.154 4.619 -1.859 1.00 92.75 176 LEU A C 1
ATOM 1307 O O . LEU A 1 176 ? -2.633 4.921 -2.927 1.00 92.75 176 LEU A O 1
ATOM 1311 N N . GLY A 1 177 ? -3.262 5.522 -0.880 1.00 89.19 177 GLY A N 1
ATOM 1312 C CA . GLY A 1 177 ? -2.770 6.899 -0.989 1.00 89.19 177 GLY A CA 1
ATOM 1313 C C . GLY A 1 177 ? -3.613 7.822 -1.872 1.00 89.19 177 GLY A C 1
ATOM 1314 O O . GLY A 1 177 ? -3.166 8.922 -2.195 1.00 89.19 177 GLY A O 1
ATOM 1315 N N . ARG A 1 178 ? -4.838 7.410 -2.220 1.00 89.38 178 ARG A N 1
ATOM 1316 C CA . ARG A 1 178 ? -5.839 8.237 -2.920 1.00 89.38 178 ARG A CA 1
ATOM 1317 C C . ARG A 1 178 ? -6.404 9.329 -2.014 1.00 89.38 178 ARG A C 1
ATOM 1319 O O . ARG A 1 178 ? -6.764 10.407 -2.476 1.00 89.38 178 ARG A O 1
ATOM 1326 N N . VAL A 1 179 ? -6.460 9.056 -0.711 1.00 87.44 179 VAL A N 1
ATOM 1327 C CA . VAL A 1 179 ? -6.869 10.010 0.325 1.00 87.44 179 VAL A CA 1
ATOM 1328 C C . VAL A 1 179 ? -5.753 10.137 1.358 1.00 87.44 179 VAL A C 1
ATOM 1330 O O . VAL A 1 179 ? -5.028 9.185 1.639 1.00 87.44 179 VAL A O 1
ATOM 1333 N N . ARG A 1 180 ? -5.597 11.338 1.920 1.00 82.75 180 ARG A N 1
ATOM 1334 C CA . ARG A 1 180 ? -4.671 11.600 3.026 1.00 82.75 180 ARG A CA 1
ATOM 1335 C C . ARG A 1 180 ? -5.455 11.860 4.300 1.00 82.75 180 ARG A C 1
ATOM 1337 O O . ARG A 1 180 ? -6.357 12.699 4.292 1.00 82.75 180 ARG A O 1
ATOM 1344 N N . TYR A 1 181 ? -5.037 11.224 5.390 1.00 83.38 181 TYR A N 1
ATOM 1345 C CA . TYR A 1 181 ? -5.503 11.581 6.724 1.00 83.38 181 TYR A CA 1
ATOM 1346 C C . TYR A 1 181 ? -5.137 13.036 7.023 1.00 83.38 181 TYR A C 1
ATOM 1348 O O . TYR A 1 181 ? -4.005 13.471 6.799 1.00 83.38 181 TYR A O 1
ATOM 1356 N N . ARG A 1 182 ? -6.116 13.815 7.492 1.00 73.12 182 ARG A N 1
ATOM 1357 C CA . ARG A 1 182 ? -5.941 15.257 7.741 1.00 73.12 182 ARG A CA 1
ATOM 1358 C C . ARG A 1 182 ? -5.489 15.572 9.171 1.00 73.12 182 ARG A C 1
ATOM 1360 O O . ARG A 1 182 ? -5.081 16.707 9.420 1.00 73.12 182 ARG A O 1
ATOM 1367 N N . GLY A 1 183 ? -5.527 14.578 10.065 1.00 68.19 183 GLY A N 1
ATOM 1368 C CA . GLY A 1 183 ? -5.208 14.717 11.487 1.00 68.19 183 GLY A CA 1
ATOM 1369 C C . GLY A 1 183 ? -6.158 15.660 12.236 1.00 68.19 183 GLY A C 1
ATOM 1370 O O . GLY A 1 183 ? -7.042 16.289 11.640 1.00 68.19 183 GLY A O 1
ATOM 1371 N N . ARG A 1 184 ? -5.967 15.804 13.553 1.00 65.69 184 ARG A N 1
ATOM 1372 C CA . ARG A 1 184 ? -6.664 16.799 14.377 1.00 65.69 184 ARG A CA 1
ATOM 1373 C C . ARG A 1 184 ? -5.765 17.999 14.671 1.00 65.69 184 ARG A C 1
ATOM 1375 O O . ARG A 1 184 ? -4.929 18.006 15.568 1.00 65.69 184 ARG A O 1
ATOM 1382 N N . GLY A 1 185 ? -5.998 19.084 13.935 1.00 67.38 185 GLY A N 1
ATOM 1383 C CA . GLY A 1 185 ? -5.350 20.371 14.197 1.00 67.38 185 GLY A CA 1
ATOM 1384 C C . GLY A 1 185 ? -3.918 20.481 13.662 1.00 67.38 185 GLY A C 1
ATOM 1385 O O . GLY A 1 185 ? -3.464 19.683 12.846 1.00 67.38 185 GLY A O 1
ATOM 1386 N N . LEU A 1 186 ? -3.219 21.546 14.064 1.00 67.25 186 LEU A N 1
ATOM 1387 C CA . LEU A 1 186 ? -1.934 21.948 13.471 1.00 67.25 186 LEU A CA 1
ATOM 1388 C C . LEU A 1 186 ? -0.772 21.003 13.817 1.00 67.25 186 LEU A C 1
ATOM 1390 O O . LEU A 1 186 ? 0.093 20.783 12.973 1.00 67.25 186 LEU A O 1
ATOM 1394 N N . ARG A 1 187 ? -0.762 20.416 15.021 1.00 66.19 187 ARG A N 1
ATOM 1395 C CA . ARG A 1 187 ? 0.300 19.496 15.463 1.00 66.19 187 ARG A CA 1
ATOM 1396 C C . ARG A 1 187 ? 0.271 18.180 14.687 1.00 66.19 187 ARG A C 1
ATOM 1398 O O . ARG A 1 187 ? 1.312 17.739 14.207 1.00 66.19 187 ARG A O 1
ATOM 1405 N N . ASP A 1 188 ? -0.916 17.611 14.500 1.00 67.00 188 ASP A N 1
ATOM 1406 C CA . ASP A 1 188 ? -1.087 16.397 13.700 1.00 67.00 188 ASP A CA 1
ATOM 1407 C C . ASP A 1 188 ? -0.814 16.668 12.223 1.00 67.00 188 ASP A C 1
ATOM 1409 O O . ASP A 1 188 ? -0.161 15.863 11.568 1.00 67.00 188 ASP A O 1
ATOM 1413 N N . LYS A 1 189 ? -1.221 17.837 11.704 1.00 66.06 189 LYS A N 1
ATOM 1414 C CA . LYS A 1 189 ? -0.834 18.268 10.353 1.00 66.06 189 LYS A CA 1
ATOM 1415 C C . LYS A 1 189 ? 0.684 18.314 10.185 1.00 66.06 189 LYS A C 1
ATOM 1417 O O . LYS A 1 189 ? 1.172 17.866 9.154 1.00 66.06 189 LYS A O 1
ATOM 1422 N N . LEU A 1 190 ? 1.424 18.813 11.178 1.00 63.72 190 LEU A N 1
ATOM 1423 C CA . LEU A 1 190 ? 2.886 18.872 11.128 1.00 63.72 190 LEU A CA 1
ATOM 1424 C C . LEU A 1 190 ? 3.507 17.465 11.151 1.00 63.72 190 LEU A C 1
ATOM 1426 O O . LEU A 1 190 ? 4.291 17.138 10.262 1.00 63.72 190 LEU A O 1
ATOM 1430 N N . LEU A 1 191 ? 3.097 16.609 12.094 1.00 67.06 191 LEU A N 1
ATOM 1431 C CA . LEU A 1 191 ? 3.554 15.214 12.186 1.00 67.06 191 LEU A CA 1
ATOM 1432 C C . LEU A 1 191 ? 3.263 14.430 10.900 1.00 67.06 191 LEU A C 1
ATOM 1434 O O . LEU A 1 191 ? 4.154 13.787 10.351 1.00 67.06 191 LEU A O 1
ATOM 1438 N N . LEU A 1 192 ? 2.043 14.537 10.369 1.00 67.31 192 LEU A N 1
ATOM 1439 C CA . LEU A 1 192 ? 1.638 13.861 9.137 1.00 67.31 192 LEU A CA 1
ATOM 1440 C C . LEU A 1 192 ? 2.316 14.455 7.893 1.00 67.31 192 LEU A C 1
ATOM 1442 O O . LEU A 1 192 ? 2.581 13.729 6.941 1.00 67.31 192 LEU A O 1
ATOM 1446 N N . SER A 1 193 ? 2.649 15.748 7.884 1.00 58.53 193 SER A N 1
ATOM 1447 C CA . SER A 1 193 ? 3.355 16.367 6.753 1.00 58.53 193 SER A CA 1
ATOM 1448 C C . SER A 1 193 ? 4.802 15.891 6.603 1.00 58.53 193 SER A C 1
ATOM 1450 O O . SER A 1 193 ? 5.291 15.814 5.476 1.00 58.53 193 SER A O 1
ATOM 1452 N N . VAL A 1 194 ? 5.458 15.544 7.716 1.00 56.03 194 VAL A N 1
ATOM 1453 C CA . VAL A 1 194 ? 6.853 15.080 7.746 1.00 56.03 194 VAL A CA 1
ATOM 1454 C C . VAL A 1 194 ? 6.934 13.557 7.647 1.00 56.03 194 VAL A C 1
ATOM 1456 O O . VAL A 1 194 ? 7.774 13.043 6.919 1.00 56.03 194 VAL A O 1
ATOM 1459 N N . LEU A 1 195 ? 6.046 12.830 8.332 1.00 54.12 195 LEU A N 1
ATOM 1460 C CA . LEU A 1 195 ? 6.097 11.368 8.401 1.00 54.12 195 LEU A CA 1
ATOM 1461 C C . LEU A 1 195 ? 5.236 10.694 7.319 1.00 54.12 195 LEU A C 1
ATOM 1463 O O . LEU A 1 195 ? 5.657 9.713 6.728 1.00 54.12 195 LEU A O 1
ATOM 1467 N N . ALA A 1 196 ? 4.044 11.201 6.991 1.00 52.97 196 ALA A N 1
ATOM 1468 C CA . ALA A 1 196 ? 3.043 10.418 6.250 1.00 52.97 196 ALA A CA 1
ATOM 1469 C C . ALA A 1 196 ? 3.089 10.544 4.714 1.00 52.97 196 ALA A C 1
ATOM 1471 O O . ALA A 1 196 ? 2.221 9.990 4.033 1.00 52.97 196 ALA A O 1
ATOM 1472 N N . ARG A 1 197 ? 4.057 11.269 4.130 1.00 55.75 197 ARG A N 1
ATOM 1473 C CA . ARG A 1 197 ? 4.092 11.453 2.665 1.00 55.75 197 ARG A CA 1
ATOM 1474 C C . ARG A 1 197 ? 4.362 10.145 1.911 1.00 55.75 197 ARG A C 1
ATOM 1476 O O . ARG A 1 197 ? 3.783 9.962 0.843 1.00 55.75 197 ARG A O 1
ATOM 1483 N N . GLU A 1 198 ? 5.129 9.224 2.498 1.00 60.97 198 GLU A N 1
ATOM 1484 C CA . GLU A 1 198 ? 5.555 7.974 1.841 1.00 60.97 198 GLU A CA 1
ATOM 1485 C C . GLU A 1 198 ? 5.417 6.713 2.713 1.00 60.97 198 GLU A C 1
ATOM 1487 O O . GLU A 1 198 ? 5.771 5.627 2.266 1.00 60.97 198 GLU A O 1
ATOM 1492 N N . ILE A 1 199 ? 4.874 6.817 3.933 1.00 69.88 199 ILE A N 1
ATOM 1493 C CA . ILE A 1 199 ? 4.691 5.642 4.798 1.00 69.88 199 ILE A CA 1
ATOM 1494 C C . ILE A 1 199 ? 3.534 4.785 4.277 1.00 69.88 199 ILE A C 1
ATOM 1496 O O . ILE A 1 199 ? 2.404 5.258 4.120 1.00 69.88 199 ILE A O 1
ATOM 1500 N N . ASN A 1 200 ? 3.819 3.505 4.051 1.00 82.19 200 ASN A N 1
ATOM 1501 C CA . ASN A 1 200 ? 2.804 2.478 3.913 1.00 82.19 200 ASN A CA 1
ATOM 1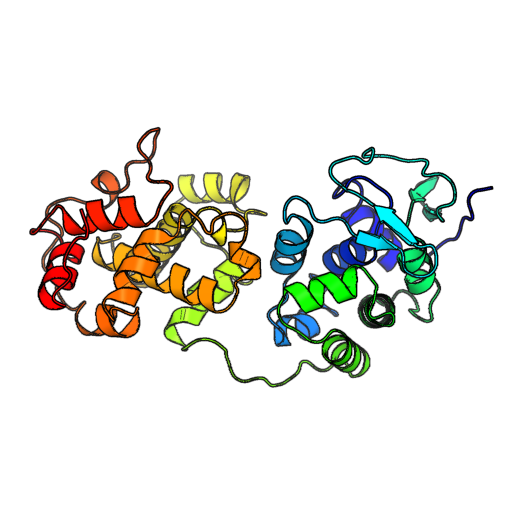502 C C . ASN A 1 200 ? 2.162 2.231 5.287 1.00 82.19 200 ASN A C 1
ATOM 1504 O O . ASN A 1 200 ? 2.753 1.612 6.166 1.00 82.19 200 ASN A O 1
ATOM 1508 N N . HIS A 1 201 ? 0.950 2.751 5.493 1.00 83.88 201 HIS A N 1
ATOM 1509 C CA . HIS A 1 201 ? 0.258 2.651 6.782 1.00 83.88 201 HIS A CA 1
ATOM 1510 C C . HIS A 1 201 ? 0.004 1.209 7.225 1.00 83.88 201 HIS A C 1
ATOM 1512 O O . HIS A 1 201 ? -0.064 0.957 8.426 1.00 83.88 201 HIS A O 1
ATOM 1518 N N . ALA A 1 202 ? -0.102 0.264 6.286 1.00 88.06 202 ALA A N 1
ATOM 1519 C CA . ALA A 1 202 ? -0.267 -1.137 6.637 1.00 88.06 202 ALA A CA 1
ATOM 1520 C C . ALA A 1 202 ? 0.908 -1.662 7.471 1.00 88.06 202 ALA A C 1
ATOM 1522 O O . ALA A 1 202 ? 0.672 -2.507 8.331 1.00 88.06 202 ALA A O 1
ATOM 1523 N N . ASP A 1 203 ? 2.121 -1.132 7.313 1.00 89.31 203 ASP A N 1
ATOM 1524 C CA . ASP A 1 203 ? 3.290 -1.573 8.083 1.00 89.31 203 ASP A CA 1
ATOM 1525 C C . ASP A 1 203 ? 3.204 -1.184 9.564 1.00 89.31 203 ASP A C 1
ATOM 1527 O O . ASP A 1 203 ? 3.862 -1.800 10.391 1.00 89.31 203 ASP A O 1
ATOM 1531 N N . GLU A 1 204 ? 2.356 -0.220 9.930 1.00 91.19 204 GLU A N 1
ATOM 1532 C CA . GLU A 1 204 ? 2.127 0.206 11.314 1.00 91.19 204 GLU A CA 1
ATOM 1533 C C . GLU A 1 204 ? 0.633 0.077 11.667 1.00 91.19 204 GLU A C 1
ATOM 1535 O O . GLU A 1 204 ? -0.083 1.082 11.754 1.00 91.19 204 GLU A O 1
ATOM 1540 N N . PRO A 1 205 ? 0.119 -1.153 11.863 1.00 93.94 205 PRO A N 1
ATOM 1541 C CA . PRO A 1 205 ? -1.320 -1.419 11.877 1.00 93.94 205 PRO A CA 1
ATOM 1542 C C . PRO A 1 205 ? -2.063 -0.729 13.030 1.00 93.94 205 PRO A C 1
ATOM 1544 O O . PRO A 1 205 ? -3.174 -0.236 12.833 1.00 93.94 205 PRO A O 1
ATOM 1547 N N . VAL A 1 206 ? -1.447 -0.610 14.211 1.00 95.25 206 VAL A N 1
ATOM 1548 C CA . VAL A 1 206 ? -2.028 0.135 15.344 1.00 95.25 206 VAL A CA 1
ATOM 1549 C C . VAL A 1 206 ? -2.096 1.634 15.051 1.00 95.25 206 VAL A C 1
ATOM 1551 O O . VAL A 1 206 ? -3.104 2.284 15.331 1.00 95.25 206 VAL A O 1
ATOM 1554 N N . PHE A 1 207 ? -1.037 2.200 14.466 1.00 92.38 207 PHE A N 1
ATOM 1555 C CA . PHE A 1 207 ? -1.026 3.610 14.082 1.00 92.38 207 PHE A CA 1
ATOM 1556 C C . PHE A 1 207 ? -2.072 3.896 13.003 1.00 92.38 207 PHE A C 1
ATOM 1558 O O . PHE A 1 207 ? -2.797 4.885 13.097 1.00 92.38 207 PHE A O 1
ATOM 1565 N N . TRP A 1 208 ? -2.209 3.007 12.021 1.00 93.94 208 TRP A N 1
ATOM 1566 C CA . TRP A 1 208 ? -3.238 3.129 10.999 1.00 93.94 208 TRP A CA 1
ATOM 1567 C C . TRP A 1 208 ? -4.652 3.029 11.580 1.00 93.94 208 TRP A C 1
ATOM 1569 O O . TRP A 1 208 ? -5.482 3.887 11.283 1.00 93.94 208 TRP A O 1
ATOM 1579 N N . ALA A 1 209 ? -4.913 2.066 12.471 1.00 95.69 209 ALA A N 1
ATOM 1580 C CA . ALA A 1 209 ? -6.194 1.966 13.170 1.00 95.69 209 ALA A CA 1
ATOM 1581 C C . ALA A 1 209 ? -6.515 3.255 13.949 1.00 95.69 209 ALA A C 1
ATOM 1583 O O . ALA A 1 209 ? -7.639 3.748 13.908 1.00 95.69 209 ALA A O 1
ATOM 1584 N N . ARG A 1 210 ? -5.521 3.871 14.598 1.00 94.25 210 ARG A N 1
ATOM 1585 C CA . ARG A 1 210 ? -5.706 5.170 15.257 1.00 94.25 210 ARG A CA 1
ATOM 1586 C C . ARG A 1 210 ? -6.093 6.277 14.269 1.00 94.25 210 ARG A C 1
ATOM 1588 O O . ARG A 1 210 ? -7.046 7.003 14.538 1.00 94.25 210 ARG A O 1
ATOM 1595 N N . LEU A 1 211 ? -5.384 6.410 13.145 1.00 92.56 211 LEU A N 1
ATOM 1596 C CA . LEU A 1 211 ? -5.693 7.430 12.131 1.00 92.56 211 LEU A CA 1
ATOM 1597 C C . LEU A 1 211 ? -7.103 7.260 11.557 1.00 92.56 211 LEU A C 1
ATOM 1599 O O . LEU A 1 211 ? -7.821 8.242 11.381 1.00 92.56 211 LEU A O 1
ATOM 1603 N N . GLU A 1 212 ? -7.504 6.019 11.302 1.00 95.19 212 GLU A N 1
ATOM 1604 C CA . GLU A 1 212 ? -8.833 5.690 10.799 1.00 95.19 212 GLU A CA 1
ATOM 1605 C C . GLU A 1 212 ? -9.929 5.986 11.839 1.00 95.19 212 GLU A C 1
ATOM 1607 O O . GLU A 1 212 ? -10.969 6.552 11.498 1.00 95.19 212 GLU A O 1
ATOM 1612 N N . ALA A 1 213 ? -9.690 5.682 13.118 1.00 95.12 213 ALA A N 1
ATOM 1613 C CA . ALA A 1 213 ? -10.605 6.026 14.207 1.00 95.12 213 ALA A CA 1
ATOM 1614 C C . ALA A 1 213 ? -10.777 7.548 14.354 1.00 95.12 213 ALA A C 1
ATOM 1616 O O . ALA A 1 213 ? -11.897 8.047 14.495 1.00 95.12 213 ALA A O 1
ATOM 1617 N N . ASP A 1 214 ? -9.672 8.293 14.275 1.00 92.81 214 ASP A N 1
ATOM 1618 C CA . ASP A 1 214 ? -9.678 9.753 14.347 1.00 92.81 214 ASP A CA 1
ATOM 1619 C C . ASP A 1 214 ? -10.419 10.382 13.160 1.00 92.81 214 ASP A C 1
ATOM 1621 O O . ASP A 1 214 ? -11.181 11.334 13.350 1.00 92.81 214 ASP A O 1
ATOM 1625 N N . GLU A 1 215 ? -10.246 9.845 11.949 1.00 92.12 215 GLU A N 1
ATOM 1626 C CA . GLU A 1 215 ? -10.946 10.315 10.753 1.00 92.12 215 GLU A CA 1
ATOM 1627 C C . GLU A 1 215 ? -12.460 10.086 10.857 1.00 92.12 215 GLU A C 1
ATOM 1629 O O . GLU A 1 215 ? -13.234 11.016 10.624 1.00 92.12 215 GLU A O 1
ATOM 1634 N N . ARG A 1 216 ? -12.894 8.911 11.324 1.00 91.56 216 ARG A N 1
ATOM 1635 C CA . ARG A 1 216 ? -14.320 8.614 11.561 1.00 91.56 216 ARG A CA 1
ATOM 1636 C C . ARG A 1 216 ? -14.944 9.546 12.586 1.00 91.56 216 ARG A C 1
ATOM 1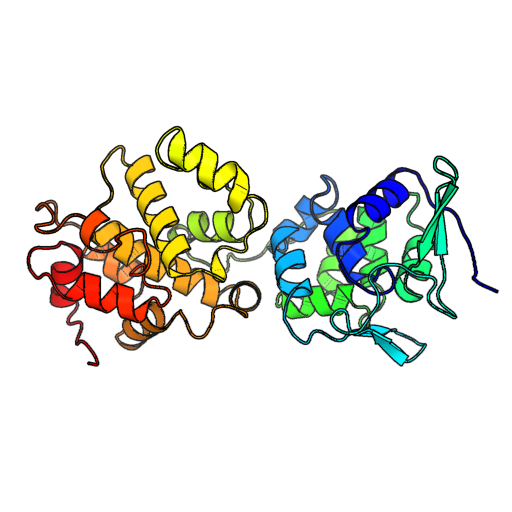638 O O . ARG A 1 216 ? -16.023 10.099 12.372 1.00 91.56 216 ARG A O 1
ATOM 1645 N N . ALA A 1 217 ? -14.250 9.765 13.698 1.00 92.50 217 ALA A N 1
ATOM 1646 C CA . ALA A 1 217 ? -14.699 10.690 14.727 1.00 92.50 217 ALA A CA 1
ATOM 1647 C C . ALA A 1 217 ? -14.771 12.135 14.195 1.00 92.50 217 ALA A C 1
ATOM 1649 O O . ALA A 1 217 ? -15.704 12.878 14.514 1.00 92.50 217 ALA A O 1
ATOM 1650 N N . ARG A 1 218 ? -13.810 12.530 13.346 1.00 90.94 218 ARG A N 1
ATOM 1651 C CA . ARG A 1 218 ? -13.771 13.839 12.678 1.00 90.94 218 ARG A CA 1
ATOM 1652 C C . ARG A 1 218 ? -14.953 14.033 11.730 1.00 90.94 218 ARG A C 1
ATOM 1654 O O . ARG A 1 218 ? -15.564 15.097 11.772 1.00 90.94 218 ARG A O 1
ATOM 1661 N N . GLU A 1 219 ? -15.282 13.044 10.904 1.00 89.62 219 GLU A N 1
ATOM 1662 C CA . GLU A 1 219 ? -16.442 13.083 9.999 1.00 89.62 219 GLU A CA 1
ATOM 1663 C C . GLU A 1 219 ? -17.765 13.242 10.756 1.00 89.62 219 GLU A C 1
ATOM 1665 O O . GLU A 1 219 ? -18.677 13.914 10.282 1.00 89.62 219 GLU A O 1
ATOM 1670 N N . GLN A 1 220 ? -17.838 12.699 11.971 1.00 90.19 220 GLN A N 1
ATOM 1671 C CA . GLN A 1 220 ? -18.997 12.813 12.857 1.00 90.19 220 GLN A CA 1
ATOM 1672 C C . GLN A 1 220 ? -18.961 14.052 13.769 1.00 90.19 220 GLN A C 1
ATOM 1674 O O . GLN A 1 220 ? -19.836 14.216 14.616 1.00 90.19 220 GLN A O 1
ATOM 1679 N N . GLY A 1 221 ? -17.947 14.917 13.649 1.00 91.00 221 GLY A N 1
ATOM 1680 C CA . GLY A 1 221 ? -17.839 16.148 14.438 1.00 91.00 221 GLY A CA 1
ATOM 1681 C C . GLY A 1 221 ? -17.672 15.933 15.949 1.00 91.00 221 GLY A C 1
ATOM 1682 O O . GLY A 1 221 ? -18.013 16.819 16.729 1.00 91.00 221 GLY A O 1
ATOM 1683 N N . ARG A 1 222 ? -17.156 14.777 16.389 1.00 91.75 222 ARG A N 1
ATOM 1684 C CA . ARG A 1 222 ? -17.064 14.399 17.815 1.00 91.75 222 ARG A CA 1
ATOM 1685 C C . ARG A 1 222 ? -15.705 13.824 18.190 1.00 91.75 222 ARG A C 1
ATOM 1687 O O . ARG A 1 222 ? -14.970 13.381 17.319 1.00 91.75 222 ARG A O 1
ATOM 1694 N N . ALA A 1 223 ? -15.369 13.781 19.479 1.00 91.50 223 ALA A N 1
ATOM 1695 C CA . ALA A 1 223 ? -14.145 13.126 19.955 1.00 91.50 223 ALA A CA 1
ATOM 1696 C C . ALA A 1 223 ? -14.099 11.626 19.592 1.00 91.50 223 ALA A C 1
ATOM 1698 O O . ALA A 1 223 ? -15.148 10.985 19.462 1.00 91.50 223 ALA A O 1
ATOM 1699 N N . THR A 1 224 ? -12.881 11.100 19.425 1.00 93.75 224 THR A N 1
ATOM 1700 C CA . THR A 1 224 ? -12.618 9.674 19.166 1.00 93.75 224 THR A CA 1
ATOM 1701 C C . THR A 1 224 ? -13.008 8.847 20.383 1.00 93.75 224 THR A C 1
ATOM 1703 O O . THR A 1 224 ? -12.690 9.218 21.515 1.00 93.75 224 THR A O 1
ATOM 1706 N N . ARG A 1 225 ? -13.715 7.745 20.147 1.00 95.25 225 ARG A N 1
ATOM 1707 C CA . ARG A 1 225 ? -14.222 6.822 21.165 1.00 95.25 225 ARG A CA 1
ATOM 1708 C C . ARG A 1 225 ? -13.579 5.447 21.008 1.00 95.25 225 ARG A C 1
ATOM 1710 O O . ARG A 1 225 ? -12.948 5.159 19.991 1.00 95.25 225 ARG A O 1
ATOM 1717 N N . THR A 1 226 ? -13.722 4.589 22.014 1.00 96.88 226 THR A N 1
ATOM 1718 C CA . THR A 1 226 ? -13.079 3.265 21.970 1.00 96.88 226 THR A CA 1
ATOM 1719 C C . THR A 1 226 ? -13.700 2.318 20.936 1.00 96.88 226 THR A C 1
ATOM 1721 O O . THR A 1 226 ? -13.003 1.463 20.396 1.00 96.88 226 THR A O 1
ATOM 1724 N N . ASP A 1 227 ? -14.977 2.492 20.591 1.00 96.12 227 ASP A N 1
ATOM 1725 C CA . ASP A 1 227 ? -15.653 1.761 19.513 1.00 96.12 227 ASP A CA 1
ATOM 1726 C C . ASP A 1 227 ? -15.171 2.175 18.115 1.00 96.12 227 ASP A C 1
ATOM 1728 O O . ASP A 1 227 ? -15.029 1.310 17.252 1.00 96.12 227 ASP A O 1
ATOM 1732 N N . ASP A 1 228 ? -14.821 3.450 17.895 1.00 95.88 228 ASP A N 1
ATOM 1733 C CA . ASP A 1 228 ? -14.189 3.880 16.634 1.00 95.88 228 ASP A CA 1
ATOM 1734 C C . ASP A 1 228 ? -12.884 3.131 16.386 1.00 95.88 228 ASP A C 1
ATOM 1736 O O . ASP A 1 228 ? -12.584 2.749 15.257 1.00 95.88 228 ASP A O 1
ATOM 1740 N N . LEU A 1 229 ? -12.117 2.927 17.456 1.00 96.56 229 LEU A N 1
ATOM 1741 C CA . LEU A 1 229 ? -10.821 2.271 17.425 1.00 96.56 229 LEU A CA 1
ATOM 1742 C C . LEU A 1 229 ? -10.944 0.766 17.177 1.00 96.56 229 LEU A C 1
ATOM 1744 O O . LEU A 1 229 ? -10.185 0.223 16.378 1.00 96.56 229 LEU A O 1
ATOM 1748 N N . LEU A 1 230 ? -11.941 0.114 17.783 1.00 97.56 230 LEU A N 1
ATOM 1749 C CA . LEU A 1 230 ? -12.275 -1.283 17.495 1.00 97.56 230 LEU A CA 1
ATOM 1750 C C . LEU A 1 230 ? -12.722 -1.466 16.034 1.00 97.56 230 LEU A C 1
ATOM 1752 O O . LEU A 1 230 ? -12.221 -2.342 15.331 1.00 97.56 230 LEU A O 1
ATOM 1756 N N . LEU A 1 231 ? -13.622 -0.605 15.549 1.00 97.19 231 LEU A N 1
ATOM 1757 C CA . LEU A 1 231 ? -14.048 -0.611 14.147 1.00 97.19 231 LEU A CA 1
ATOM 1758 C C . LEU A 1 231 ? -12.882 -0.312 13.203 1.00 97.19 231 LEU A C 1
ATOM 1760 O O . LEU A 1 231 ? -12.844 -0.806 12.078 1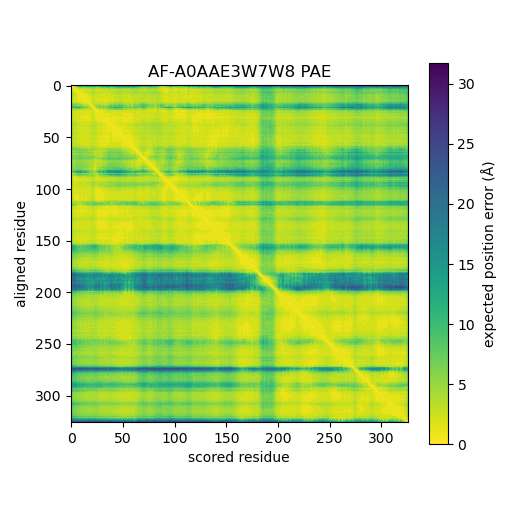.00 97.19 231 LEU A O 1
ATOM 1764 N N . ALA A 1 232 ? -11.954 0.552 13.602 1.00 97.19 232 ALA A N 1
ATOM 1765 C CA . ALA A 1 232 ? -10.794 0.887 12.791 1.00 97.19 232 ALA A CA 1
ATOM 1766 C C . ALA A 1 232 ? -9.821 -0.282 12.692 1.00 97.19 232 ALA A C 1
ATOM 1768 O O . ALA A 1 232 ? -9.394 -0.590 11.588 1.00 97.19 232 ALA A O 1
ATOM 1769 N N . LEU A 1 233 ? -9.545 -0.968 13.803 1.00 97.69 233 LEU A N 1
ATOM 1770 C CA . LEU A 1 233 ? -8.736 -2.187 13.830 1.00 97.69 233 LEU A CA 1
ATOM 1771 C C . LEU A 1 233 ? -9.275 -3.235 12.844 1.00 97.69 233 LEU A C 1
ATOM 1773 O O . LEU A 1 233 ? -8.510 -3.767 12.043 1.00 97.69 233 LEU A O 1
ATOM 1777 N N . LEU A 1 234 ? -10.587 -3.492 12.851 1.00 98.00 234 LEU A N 1
ATOM 1778 C CA . LEU A 1 234 ? -11.203 -4.441 11.917 1.00 98.00 234 LEU A CA 1
ATOM 1779 C C . LEU A 1 234 ? -11.146 -3.959 10.471 1.00 98.00 234 LEU A C 1
ATOM 1781 O O . LEU A 1 234 ? -10.750 -4.709 9.585 1.00 98.00 234 LEU A O 1
ATOM 1785 N N . ALA A 1 235 ? -11.480 -2.691 10.229 1.00 97.69 235 ALA A N 1
ATOM 1786 C CA . ALA A 1 235 ? -11.461 -2.147 8.880 1.00 97.69 235 ALA A CA 1
ATOM 1787 C C . ALA A 1 235 ? -10.062 -2.190 8.251 1.00 97.69 235 ALA A C 1
ATOM 1789 O O . ALA A 1 235 ? -9.931 -2.551 7.086 1.00 97.69 235 ALA A O 1
ATOM 1790 N N . THR A 1 236 ? -9.013 -1.838 8.999 1.00 96.88 236 THR A N 1
ATOM 1791 C CA . THR A 1 236 ? -7.638 -1.891 8.486 1.00 96.88 236 THR A CA 1
ATOM 1792 C C . THR A 1 236 ? -7.171 -3.329 8.273 1.00 96.88 236 THR A C 1
ATOM 1794 O O . THR A 1 236 ? -6.494 -3.602 7.280 1.00 96.88 236 THR A O 1
ATOM 1797 N N . HIS A 1 237 ? -7.573 -4.261 9.142 1.00 96.88 237 HIS A N 1
ATOM 1798 C CA . HIS A 1 237 ? -7.271 -5.682 8.987 1.00 96.88 237 HIS A CA 1
ATOM 1799 C C . HIS A 1 237 ? -7.954 -6.293 7.752 1.00 96.88 237 HIS A C 1
ATOM 1801 O O . HIS A 1 237 ? -7.276 -6.873 6.907 1.00 96.88 237 HIS A O 1
ATOM 1807 N N . GLU A 1 238 ? -9.264 -6.100 7.586 1.00 97.56 238 GLU A N 1
ATOM 1808 C CA . GLU A 1 238 ? -10.016 -6.611 6.430 1.00 97.56 238 GLU A CA 1
ATOM 1809 C C . GLU A 1 238 ? -9.535 -6.008 5.105 1.00 97.56 238 GLU A C 1
ATOM 1811 O O . GLU A 1 238 ? -9.440 -6.713 4.101 1.00 97.56 238 GLU A O 1
ATOM 1816 N N . VAL A 1 239 ? -9.155 -4.725 5.094 1.00 97.06 239 VAL A N 1
ATOM 1817 C CA . VAL A 1 239 ? -8.515 -4.123 3.917 1.00 97.06 239 VAL A CA 1
ATOM 1818 C C . VAL A 1 239 ? -7.191 -4.830 3.611 1.00 97.06 239 VAL A C 1
ATOM 1820 O O . VAL A 1 239 ? -6.948 -5.170 2.461 1.00 97.06 239 VAL A O 1
ATOM 1823 N N . VAL A 1 240 ? -6.336 -5.112 4.597 1.00 94.81 240 VAL A N 1
ATOM 1824 C CA . VAL A 1 240 ? -5.067 -5.830 4.345 1.00 94.81 240 VAL A CA 1
ATOM 1825 C C . VAL A 1 240 ? -5.298 -7.240 3.806 1.00 94.81 240 VAL A C 1
ATOM 1827 O O . VAL A 1 240 ? -4.535 -7.673 2.947 1.00 94.81 240 VAL A O 1
ATOM 1830 N N . LEU A 1 241 ? -6.352 -7.938 4.239 1.00 95.00 241 LEU A N 1
ATOM 1831 C CA . LEU A 1 241 ? -6.702 -9.247 3.673 1.00 95.00 241 LEU A CA 1
ATOM 1832 C C . LEU A 1 241 ? -7.013 -9.163 2.169 1.00 95.00 241 LEU A C 1
ATOM 1834 O O . LEU A 1 241 ? -6.654 -10.070 1.422 1.00 95.00 241 LEU A O 1
ATOM 1838 N N . ALA A 1 242 ? -7.615 -8.061 1.709 1.00 94.81 242 ALA A N 1
ATOM 1839 C CA . ALA A 1 242 ? -7.868 -7.811 0.287 1.00 94.81 242 ALA A CA 1
ATOM 1840 C C . ALA A 1 242 ? -6.634 -7.302 -0.495 1.00 94.81 242 ALA A C 1
ATOM 1842 O O . ALA A 1 242 ? -6.603 -7.401 -1.726 1.00 94.81 242 ALA A O 1
ATOM 1843 N N . TYR A 1 243 ? -5.621 -6.769 0.202 1.00 94.31 243 TYR A N 1
ATOM 1844 C CA . TYR A 1 243 ? -4.373 -6.231 -0.364 1.00 94.31 243 TYR A CA 1
ATOM 1845 C C . TYR A 1 243 ? -3.141 -6.783 0.383 1.00 94.31 243 TYR A C 1
ATOM 1847 O O . TYR A 1 243 ? -2.406 -6.022 1.023 1.00 94.31 243 TYR A O 1
ATOM 1855 N N . PRO A 1 244 ? -2.876 -8.102 0.315 1.00 91.50 244 PRO A N 1
ATOM 1856 C CA . PRO A 1 244 ? -1.860 -8.751 1.149 1.00 91.50 244 PRO A CA 1
ATOM 1857 C C . PRO A 1 244 ? -0.438 -8.225 0.906 1.00 91.50 244 PRO A C 1
ATOM 1859 O O . PRO A 1 244 ? 0.367 -8.179 1.837 1.00 91.50 244 PRO A O 1
ATOM 1862 N N . HIS A 1 245 ? -0.141 -7.766 -0.313 1.00 90.56 245 HIS A N 1
ATOM 1863 C CA . HIS A 1 245 ? 1.143 -7.164 -0.685 1.00 90.56 245 HIS A CA 1
ATOM 1864 C C . HIS A 1 245 ? 1.427 -5.851 0.056 1.00 90.56 245 HIS A C 1
ATOM 1866 O O . HIS A 1 245 ? 2.575 -5.568 0.385 1.00 90.56 245 HIS A O 1
ATOM 1872 N N . MET A 1 246 ? 0.390 -5.083 0.407 1.00 92.69 246 MET A N 1
ATOM 1873 C CA . MET A 1 246 ? 0.545 -3.887 1.238 1.00 92.69 246 MET A CA 1
ATOM 1874 C C . MET A 1 246 ? 0.866 -4.242 2.689 1.00 92.69 246 MET A C 1
ATOM 1876 O O . MET A 1 246 ? 1.399 -3.419 3.420 1.00 92.69 246 MET A O 1
ATOM 1880 N N . GLY A 1 247 ? 0.529 -5.455 3.130 1.00 86.69 247 GLY A N 1
ATOM 1881 C CA . GLY A 1 247 ? 0.687 -5.880 4.512 1.00 86.69 247 GLY A CA 1
ATOM 1882 C C . GLY A 1 247 ? 1.979 -6.630 4.830 1.00 86.69 247 GLY A C 1
ATOM 1883 O O . GLY A 1 247 ? 2.176 -6.981 5.996 1.00 86.69 247 GLY A O 1
ATOM 1884 N N . ALA A 1 248 ? 2.839 -6.910 3.850 1.00 83.88 248 ALA A N 1
ATOM 1885 C CA . ALA A 1 248 ? 3.920 -7.887 3.995 1.00 83.88 248 ALA A CA 1
ATOM 1886 C C . ALA A 1 248 ? 4.840 -7.632 5.211 1.00 83.88 248 ALA A C 1
ATOM 1888 O O . ALA A 1 248 ? 5.074 -8.549 5.995 1.00 83.88 248 ALA A O 1
ATOM 1889 N N . LEU A 1 249 ? 5.268 -6.385 5.433 1.00 82.75 249 LEU A N 1
ATOM 1890 C CA . LEU A 1 249 ? 6.209 -5.984 6.496 1.00 82.75 249 LEU A CA 1
ATOM 1891 C C . LEU A 1 249 ? 5.613 -5.893 7.914 1.00 82.75 249 LEU A C 1
ATOM 1893 O O . LEU A 1 249 ? 6.338 -5.688 8.887 1.00 82.75 249 LEU A O 1
ATOM 1897 N N . GLY A 1 250 ? 4.291 -5.992 8.047 1.00 83.25 250 GLY A N 1
ATOM 1898 C CA . GLY A 1 250 ? 3.596 -5.868 9.334 1.00 83.25 250 GLY A CA 1
ATOM 1899 C C . GLY A 1 250 ? 2.724 -7.067 9.677 1.00 83.25 250 GLY A C 1
ATOM 1900 O O . GLY A 1 250 ? 1.811 -6.922 10.484 1.00 83.25 250 GLY A O 1
ATOM 1901 N N . ARG A 1 251 ? 2.915 -8.214 9.007 1.00 86.06 251 ARG A N 1
ATOM 1902 C CA . ARG A 1 251 ? 2.046 -9.399 9.149 1.00 86.06 251 ARG A CA 1
ATOM 1903 C C . ARG A 1 251 ? 1.967 -9.891 10.591 1.00 86.06 251 ARG A C 1
ATOM 1905 O O . ARG A 1 251 ? 0.875 -10.110 11.092 1.00 86.06 251 ARG A O 1
ATOM 1912 N N . ASP A 1 252 ? 3.110 -9.974 11.251 1.00 90.44 252 ASP A N 1
ATOM 1913 C CA . ASP A 1 252 ? 3.272 -10.386 12.646 1.00 90.44 252 ASP A CA 1
ATOM 1914 C C . ASP A 1 252 ? 2.610 -9.446 13.669 1.00 90.44 252 ASP A C 1
ATOM 1916 O O . ASP A 1 252 ? 2.398 -9.837 14.810 1.00 90.44 252 ASP A O 1
ATOM 1920 N N . ARG A 1 253 ? 2.252 -8.221 13.265 1.00 94.00 253 ARG A N 1
ATOM 1921 C CA . ARG A 1 253 ? 1.660 -7.185 14.127 1.00 94.00 253 ARG A CA 1
ATOM 1922 C C . ARG A 1 253 ? 0.130 -7.083 14.018 1.00 94.00 253 ARG A C 1
ATOM 1924 O O . ARG A 1 253 ? -0.474 -6.127 14.520 1.00 94.00 253 ARG A O 1
ATOM 1931 N N . ARG A 1 254 ? -0.526 -8.018 13.318 1.00 93.94 254 ARG A N 1
ATOM 1932 C CA . ARG A 1 254 ? -1.973 -7.972 12.996 1.00 93.94 254 ARG A CA 1
ATOM 1933 C C . ARG A 1 254 ? -2.840 -8.975 13.765 1.00 93.94 254 ARG A C 1
ATOM 1935 O O . ARG A 1 254 ? -4.002 -9.168 13.410 1.00 93.94 254 ARG A O 1
ATOM 1942 N N . THR A 1 255 ? -2.310 -9.524 14.854 1.00 95.94 255 THR A N 1
ATOM 1943 C CA . THR A 1 255 ? -2.938 -10.600 15.638 1.00 95.94 255 THR A CA 1
ATOM 1944 C C . THR A 1 255 ? -4.325 -10.252 16.197 1.00 95.94 255 THR A C 1
ATOM 1946 O O . THR A 1 255 ? -5.181 -11.125 16.295 1.00 95.94 255 THR A O 1
ATOM 1949 N N . GLY A 1 256 ? -4.614 -8.984 16.507 1.00 96.56 256 GLY A N 1
ATOM 1950 C CA . GLY A 1 256 ? -5.913 -8.579 17.059 1.00 96.56 256 GLY A CA 1
ATOM 1951 C C . GLY A 1 256 ? -7.056 -8.661 16.047 1.00 96.56 256 GLY A C 1
ATOM 1952 O O . GLY A 1 256 ? -8.158 -9.087 16.385 1.00 96.56 256 GLY A O 1
ATOM 1953 N N . GLY A 1 257 ? -6.803 -8.289 14.790 1.00 96.12 257 GLY A N 1
ATOM 1954 C CA . GLY A 1 257 ? -7.797 -8.451 13.724 1.00 96.12 257 GLY A CA 1
ATOM 1955 C C . GLY A 1 257 ? -8.067 -9.926 13.429 1.00 96.12 257 GLY A C 1
ATOM 1956 O O . GLY A 1 257 ? -9.222 -10.329 13.305 1.00 96.12 257 GLY A O 1
ATOM 1957 N N . GLU A 1 258 ? -7.006 -10.737 13.423 1.00 96.06 258 GLU A N 1
ATOM 1958 C CA . GLU A 1 258 ? -7.088 -12.191 13.246 1.00 96.06 258 GLU A CA 1
ATOM 1959 C C . GLU A 1 258 ? -7.901 -12.843 14.370 1.00 96.06 258 GLU A C 1
ATOM 1961 O O . GLU A 1 258 ? -8.801 -13.635 14.095 1.00 96.06 258 GLU A O 1
ATOM 1966 N N . ALA A 1 259 ? -7.651 -12.460 15.625 1.00 97.06 259 ALA A N 1
ATOM 1967 C CA . ALA A 1 259 ? -8.369 -12.973 16.788 1.00 97.06 259 ALA A CA 1
ATOM 1968 C C . ALA A 1 259 ? -9.875 -12.666 16.736 1.00 97.06 259 ALA A C 1
ATOM 1970 O O . ALA A 1 259 ? -10.694 -13.530 17.056 1.00 97.06 259 ALA A O 1
ATOM 1971 N N . LEU A 1 260 ? -10.259 -11.459 16.303 1.00 97.38 260 LEU A N 1
ATOM 1972 C CA . LEU A 1 260 ? -11.668 -11.084 16.146 1.00 97.38 260 LEU A CA 1
ATOM 1973 C C . LEU A 1 260 ? -12.342 -11.851 15.003 1.00 97.38 260 LEU A C 1
ATOM 1975 O O . LEU A 1 260 ? -13.430 -12.403 15.189 1.00 97.38 260 LEU A O 1
ATOM 1979 N N . LEU A 1 261 ? -11.696 -11.940 13.837 1.00 96.69 261 LEU A N 1
ATOM 1980 C CA . LEU A 1 261 ? -12.243 -12.678 12.698 1.00 96.69 261 LEU A CA 1
ATOM 1981 C C . LEU A 1 261 ? -12.353 -14.181 12.976 1.00 96.69 261 LEU A C 1
ATOM 1983 O O . LEU A 1 261 ? -13.353 -14.790 12.595 1.00 96.69 261 LEU A O 1
ATOM 1987 N N . ALA A 1 262 ? -11.396 -14.770 13.699 1.00 96.62 262 ALA A N 1
ATOM 1988 C CA . ALA A 1 262 ? -11.455 -16.167 14.134 1.00 96.62 262 ALA A CA 1
ATOM 1989 C C . ALA A 1 262 ? -12.671 -16.456 15.036 1.00 96.62 262 ALA A C 1
ATOM 1991 O O . ALA A 1 262 ? -13.171 -17.579 15.060 1.00 96.62 262 ALA A O 1
ATOM 1992 N N . GLN A 1 263 ? -13.189 -15.438 15.731 1.00 97.25 263 GLN A N 1
ATOM 1993 C CA . GLN A 1 263 ? -14.417 -15.507 16.532 1.00 97.25 263 GLN A CA 1
ATOM 1994 C C . GLN A 1 263 ? -15.668 -15.037 15.760 1.00 97.25 263 GLN A C 1
ATOM 1996 O O . GLN A 1 263 ? -16.739 -14.851 16.340 1.00 97.25 263 GLN A O 1
ATOM 2001 N N . GLY A 1 264 ? -15.563 -14.845 14.441 1.00 96.38 264 GLY A N 1
ATOM 2002 C CA . GLY A 1 264 ? -16.671 -14.430 13.580 1.00 96.38 264 GLY A CA 1
ATOM 2003 C C . GLY A 1 264 ? -17.115 -12.980 13.794 1.00 96.38 264 GLY A C 1
ATOM 2004 O O . GLY A 1 264 ? -18.296 -12.671 13.590 1.00 96.38 264 GLY A O 1
ATOM 2005 N N . MET A 1 265 ? -16.205 -12.109 14.240 1.00 96.81 265 MET A N 1
ATOM 2006 C CA . MET A 1 265 ? -16.437 -10.680 14.458 1.00 96.81 265 MET A CA 1
ATOM 2007 C C . MET A 1 265 ? -15.791 -9.853 13.349 1.00 96.81 265 MET A C 1
ATOM 2009 O O . MET A 1 265 ? -14.684 -9.349 13.501 1.00 96.81 265 MET A O 1
ATOM 2013 N N . ASP A 1 266 ? -16.503 -9.701 12.235 1.00 96.38 266 ASP A N 1
ATOM 2014 C CA . ASP A 1 266 ? -16.125 -8.761 11.179 1.00 96.38 266 ASP A CA 1
ATOM 2015 C C . ASP A 1 266 ? -16.575 -7.321 11.500 1.00 96.38 266 ASP A C 1
ATOM 2017 O O . ASP A 1 266 ? -17.374 -7.056 12.411 1.00 96.38 266 ASP A O 1
ATOM 2021 N N . HIS A 1 267 ? -16.064 -6.364 10.726 1.00 96.44 267 HIS A N 1
ATOM 2022 C CA . HIS A 1 267 ? -16.382 -4.945 10.829 1.00 96.44 267 HIS A CA 1
ATOM 2023 C C . HIS A 1 267 ? -17.891 -4.695 10.769 1.00 96.44 267 HIS A C 1
ATOM 2025 O O . HIS A 1 267 ? -18.415 -3.863 11.515 1.00 96.44 267 HIS A O 1
ATOM 2031 N N . ARG A 1 268 ? -18.620 -5.419 9.910 1.00 95.69 268 ARG A N 1
ATOM 2032 C CA . ARG A 1 268 ? -20.069 -5.246 9.747 1.00 95.69 268 ARG A CA 1
ATOM 2033 C C . ARG A 1 268 ? -20.821 -5.669 11.008 1.00 95.69 268 ARG A C 1
ATOM 2035 O O . ARG A 1 268 ? -21.715 -4.949 11.457 1.00 95.69 268 ARG A O 1
ATOM 2042 N N . ARG A 1 269 ? -20.456 -6.808 11.593 1.00 95.38 269 ARG A N 1
ATOM 2043 C CA . ARG A 1 269 ? -21.053 -7.361 12.807 1.00 95.38 269 ARG A CA 1
ATOM 2044 C C . ARG A 1 269 ? -20.782 -6.459 14.001 1.00 95.38 269 ARG A C 1
ATOM 2046 O O . ARG A 1 269 ? -21.733 -6.099 14.691 1.00 95.38 269 ARG A O 1
ATOM 2053 N N . VAL A 1 270 ? -19.539 -6.011 14.190 1.00 95.62 270 VAL A N 1
ATOM 2054 C CA . VAL A 1 270 ? -19.189 -5.045 15.246 1.00 95.62 270 VAL A CA 1
ATOM 2055 C C . VAL A 1 270 ? -19.954 -3.736 15.074 1.00 95.62 270 VAL A C 1
ATOM 2057 O O . VAL A 1 270 ? -20.537 -3.228 16.030 1.00 95.62 270 VAL A O 1
ATOM 2060 N N . ARG A 1 271 ? -20.049 -3.219 13.846 1.00 93.69 271 ARG A N 1
ATOM 2061 C CA . ARG A 1 271 ? -20.803 -1.992 13.566 1.00 93.69 271 ARG A CA 1
ATOM 2062 C C . ARG A 1 271 ? -22.291 -2.127 13.886 1.00 93.69 271 ARG A C 1
ATOM 2064 O O . ARG A 1 271 ? -22.883 -1.169 14.371 1.00 93.69 271 ARG A O 1
ATOM 2071 N N . SER A 1 272 ? -22.893 -3.291 13.640 1.00 92.06 272 SER A N 1
ATOM 2072 C CA . SER A 1 272 ? -24.330 -3.510 13.867 1.00 92.06 272 SER A CA 1
ATOM 2073 C C . SER A 1 272 ? -24.754 -3.394 15.337 1.00 92.06 272 SER A C 1
ATOM 2075 O O . SER A 1 272 ? -25.905 -3.067 15.615 1.00 92.06 272 SER A O 1
ATOM 2077 N N . VAL A 1 273 ? -23.821 -3.606 16.269 1.00 89.50 273 VAL A N 1
ATOM 2078 C CA . VAL A 1 273 ? -24.054 -3.503 17.719 1.00 89.50 273 VAL A CA 1
ATOM 2079 C C . VAL A 1 273 ? -23.481 -2.218 18.332 1.00 89.50 273 VAL A C 1
ATOM 2081 O O . VAL A 1 273 ? -23.747 -1.913 19.495 1.00 89.50 273 VAL A O 1
ATOM 2084 N N . ALA A 1 274 ? -22.726 -1.430 17.560 1.00 75.25 274 ALA A N 1
ATOM 2085 C CA . ALA A 1 274 ? -22.088 -0.185 17.989 1.00 75.25 274 ALA A CA 1
ATOM 2086 C C . ALA A 1 274 ? -23.080 0.998 18.037 1.00 75.25 274 ALA A C 1
ATOM 2088 O O . ALA A 1 274 ? -22.934 1.990 17.327 1.00 75.25 274 ALA A O 1
ATOM 2089 N N . LEU A 1 275 ? -24.118 0.888 18.871 1.00 69.00 275 LEU A N 1
ATOM 2090 C CA . LEU A 1 275 ? -25.144 1.927 19.066 1.00 69.00 275 LEU A CA 1
ATOM 2091 C C . LEU A 1 275 ? -25.110 2.552 20.470 1.00 69.00 275 LEU A C 1
ATOM 2093 O O . LEU A 1 275 ? -25.969 3.362 20.824 1.00 69.00 275 LEU A O 1
ATOM 2097 N N . ASP A 1 276 ? -24.127 2.183 21.291 1.00 71.38 276 ASP A N 1
ATOM 2098 C CA . ASP A 1 276 ? -24.069 2.614 22.682 1.00 71.38 276 ASP A CA 1
ATOM 2099 C C . ASP A 1 276 ? -23.520 4.043 22.832 1.00 71.38 276 ASP A C 1
ATOM 2101 O O . ASP A 1 276 ? -22.327 4.321 22.677 1.00 71.38 276 ASP A O 1
ATOM 2105 N N . ASN A 1 277 ? -24.403 4.969 23.204 1.00 81.00 277 ASN A N 1
ATOM 2106 C CA . ASN A 1 277 ? -24.038 6.362 23.433 1.00 81.00 277 ASN A CA 1
ATOM 2107 C C . ASN A 1 277 ? -23.409 6.631 24.807 1.00 81.00 277 ASN A C 1
ATOM 2109 O O . ASN A 1 277 ? -22.864 7.723 24.993 1.00 81.00 277 ASN A O 1
ATOM 2113 N N . ARG A 1 278 ? -23.398 5.672 25.744 1.00 88.31 278 ARG A N 1
ATOM 2114 C CA . ARG A 1 278 ? -22.762 5.854 27.062 1.00 88.31 278 ARG A CA 1
ATOM 2115 C C . ARG A 1 278 ? -21.274 6.185 26.913 1.00 88.31 278 ARG A C 1
ATOM 2117 O O . ARG A 1 278 ? -20.617 5.506 26.127 1.00 88.31 278 ARG A O 1
ATOM 2124 N N . PRO A 1 279 ? -20.743 7.200 27.624 1.00 90.75 279 PRO A N 1
ATOM 2125 C CA . PRO A 1 279 ? -19.340 7.605 27.525 1.00 90.75 279 PRO A CA 1
ATOM 2126 C C . PRO A 1 279 ? -18.379 6.452 27.830 1.00 90.75 279 PRO A C 1
ATOM 2128 O O . PRO A 1 279 ? -18.752 5.472 28.473 1.00 90.75 279 PRO A O 1
ATOM 2131 N N . ASP A 1 280 ? -17.150 6.579 27.333 1.00 95.31 280 ASP A N 1
ATOM 2132 C CA . ASP A 1 280 ? -16.058 5.704 27.746 1.00 95.31 280 ASP A CA 1
ATOM 2133 C C . ASP A 1 280 ? -15.616 6.131 29.151 1.00 95.31 280 ASP A C 1
ATOM 2135 O O . ASP A 1 280 ? -15.457 7.328 29.403 1.00 95.31 280 ASP A O 1
ATOM 2139 N N . GLU A 1 281 ? -15.447 5.169 30.055 1.00 95.81 281 GLU A N 1
ATOM 2140 C CA . GLU A 1 281 ? -14.907 5.399 31.399 1.00 95.81 281 GLU A CA 1
ATOM 2141 C C . GLU A 1 281 ? -13.428 5.804 31.332 1.00 95.81 281 GLU A C 1
ATOM 2143 O O . GLU A 1 281 ? -12.994 6.726 32.021 1.00 95.81 281 GLU A O 1
ATOM 2148 N N . VAL A 1 282 ? -12.672 5.155 30.443 1.00 95.50 282 VAL A N 1
ATOM 2149 C CA . VAL A 1 282 ? -11.265 5.446 30.166 1.00 95.50 282 VAL A CA 1
ATOM 2150 C C . VAL A 1 282 ? -11.141 6.014 28.750 1.00 95.50 282 VAL A C 1
ATOM 2152 O O . VAL A 1 282 ? -11.511 5.339 27.784 1.00 95.50 282 VAL A O 1
ATOM 2155 N N . PRO A 1 283 ? -10.614 7.239 28.581 1.00 93.81 283 PRO A N 1
ATOM 2156 C CA . PRO A 1 283 ? -10.520 7.868 27.270 1.00 93.81 283 PRO A CA 1
ATOM 2157 C C . PRO A 1 283 ? -9.492 7.167 26.370 1.00 93.81 283 PRO A C 1
ATOM 2159 O O . PRO A 1 283 ? -8.495 6.613 26.833 1.00 93.81 283 PRO A O 1
ATOM 2162 N N . VAL A 1 284 ? -9.681 7.272 25.049 1.00 93.75 284 VAL A N 1
ATOM 2163 C CA . VAL A 1 284 ? -8.793 6.665 24.033 1.00 93.75 284 VAL A CA 1
ATOM 2164 C C . VAL A 1 284 ? -7.321 7.068 24.207 1.00 93.75 284 VAL A C 1
ATOM 2166 O O . VAL A 1 284 ? -6.434 6.262 23.936 1.00 93.75 284 VAL A O 1
ATOM 2169 N N . SER A 1 285 ? -7.043 8.284 24.690 1.00 90.94 285 SER A N 1
ATOM 2170 C CA . SER A 1 285 ? -5.677 8.767 24.941 1.00 90.94 285 SER A CA 1
ATOM 2171 C C . SER A 1 285 ? -4.924 7.978 26.016 1.00 90.94 285 SER A C 1
ATOM 2173 O O . SER A 1 285 ? -3.697 7.956 25.982 1.00 90.94 285 SER A O 1
ATOM 2175 N N . GLU A 1 286 ? -5.641 7.338 26.944 1.00 92.38 286 GLU A N 1
ATOM 2176 C CA . GLU A 1 286 ? -5.058 6.458 27.965 1.00 92.38 286 GLU A CA 1
ATOM 2177 C C . GLU A 1 286 ? -4.931 5.012 27.455 1.00 92.38 286 GLU A C 1
ATOM 2179 O O . GLU A 1 286 ? -3.971 4.326 27.790 1.00 92.38 286 GLU A O 1
ATOM 2184 N N . ILE A 1 287 ? -5.828 4.569 26.561 1.00 92.94 287 ILE A N 1
ATOM 2185 C CA . ILE A 1 287 ? -5.736 3.256 25.888 1.00 92.94 287 ILE A CA 1
ATOM 2186 C C . ILE A 1 287 ? -4.521 3.206 24.942 1.00 92.94 287 ILE A C 1
ATOM 2188 O O . ILE A 1 287 ? -3.721 2.264 24.964 1.00 92.94 287 ILE A O 1
ATOM 2192 N N . ILE A 1 288 ? -4.356 4.245 24.116 1.00 90.44 288 ILE A N 1
ATOM 2193 C CA . ILE A 1 288 ? -3.233 4.409 23.186 1.00 90.44 288 ILE A CA 1
ATOM 2194 C C . ILE A 1 288 ? -2.414 5.638 23.584 1.00 90.44 288 ILE A C 1
ATOM 2196 O O . ILE A 1 288 ? -2.429 6.689 22.930 1.00 90.44 288 ILE A O 1
ATOM 2200 N N . LYS A 1 289 ? -1.647 5.487 24.663 1.00 86.44 289 LYS A N 1
ATOM 2201 C CA . LYS A 1 289 ? -0.680 6.498 25.077 1.00 86.44 289 LYS A CA 1
ATOM 2202 C C . LYS A 1 289 ? 0.464 6.574 24.067 1.00 86.44 289 LYS A C 1
ATOM 2204 O O . LYS A 1 289 ? 1.084 5.573 23.717 1.00 86.44 289 LYS A O 1
ATOM 2209 N N . THR A 1 290 ? 0.741 7.777 23.569 1.00 82.81 290 THR A N 1
ATOM 2210 C CA . THR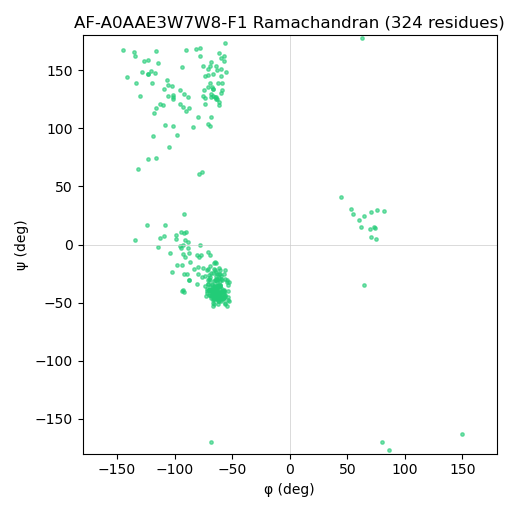 A 1 290 ? 1.890 8.001 22.678 1.00 82.81 290 THR A CA 1
ATOM 2211 C C . THR A 1 290 ? 3.168 7.995 23.515 1.00 82.81 290 THR A C 1
ATOM 2213 O O . THR A 1 290 ? 3.242 8.719 24.505 1.00 82.81 290 THR A O 1
ATOM 2216 N N . GLY A 1 291 ? 4.162 7.193 23.135 1.00 85.06 291 GLY A N 1
ATOM 2217 C CA . GLY A 1 291 ? 5.412 7.048 23.881 1.00 85.06 291 GLY A CA 1
ATOM 2218 C C . GLY A 1 291 ? 6.023 5.652 23.727 1.00 85.06 291 GLY A C 1
ATOM 2219 O O . GLY A 1 291 ? 5.627 4.923 22.816 1.00 85.06 291 GLY A O 1
ATOM 2220 N N . PRO A 1 292 ? 6.964 5.272 24.611 1.00 85.00 292 PRO A N 1
ATOM 2221 C CA . PRO A 1 292 ? 7.588 3.945 24.612 1.00 85.00 292 PRO A CA 1
ATOM 2222 C C . PRO A 1 292 ? 6.582 2.788 24.712 1.00 85.00 292 PRO A C 1
ATOM 2224 O O . PRO A 1 292 ? 6.811 1.735 24.129 1.00 85.00 292 PRO A O 1
ATOM 2227 N N . ASP A 1 293 ? 5.442 3.022 25.371 1.00 87.31 293 ASP A N 1
ATOM 2228 C CA . ASP A 1 293 ? 4.390 2.021 25.607 1.00 87.31 293 ASP A CA 1
ATOM 2229 C C . ASP A 1 293 ? 3.324 1.964 24.496 1.00 87.31 293 ASP A C 1
ATOM 2231 O O . ASP A 1 293 ? 2.257 1.358 24.675 1.00 87.31 293 ASP A O 1
ATOM 2235 N N . PHE A 1 294 ? 3.560 2.633 23.362 1.00 89.25 294 PHE A N 1
ATOM 2236 C CA . PHE A 1 294 ? 2.647 2.584 22.223 1.00 89.25 294 PHE A CA 1
ATOM 2237 C C . PHE A 1 294 ? 2.580 1.144 21.680 1.00 89.25 294 PHE A C 1
ATOM 2239 O O . PHE A 1 294 ? 3.628 0.576 21.351 1.00 89.25 294 PHE A O 1
ATOM 2246 N N . PRO A 1 295 ? 1.384 0.531 21.568 1.00 92.19 295 PRO A N 1
ATOM 2247 C CA . PRO A 1 295 ? 1.283 -0.838 21.093 1.00 92.19 295 PRO A CA 1
ATOM 2248 C C . PRO A 1 295 ? 1.697 -0.901 19.623 1.00 92.19 295 PRO A C 1
ATOM 2250 O O . PRO A 1 295 ? 1.201 -0.141 18.796 1.00 92.19 295 PRO A O 1
ATOM 2253 N N . LYS A 1 296 ? 2.626 -1.799 19.293 1.00 91.25 296 LYS A N 1
ATOM 2254 C CA . LYS A 1 296 ? 3.029 -2.047 17.899 1.00 91.25 296 LYS A CA 1
ATOM 2255 C C . LYS A 1 296 ? 2.182 -3.126 17.236 1.00 91.25 296 LYS A C 1
ATOM 2257 O O . LYS A 1 296 ? 2.043 -3.128 16.019 1.00 91.25 296 LYS A O 1
ATOM 2262 N N . ASP A 1 297 ? 1.626 -4.015 18.049 1.00 94.88 297 ASP A N 1
ATOM 2263 C CA . ASP A 1 297 ? 0.802 -5.140 17.642 1.00 94.88 297 ASP A CA 1
ATOM 2264 C C . ASP A 1 297 ? -0.676 -4.887 17.987 1.00 94.88 297 ASP A C 1
ATOM 2266 O O . ASP A 1 297 ? -1.015 -4.291 19.016 1.00 94.88 297 ASP A O 1
ATOM 2270 N N . THR A 1 298 ? -1.562 -5.307 17.087 1.00 96.94 298 THR A N 1
ATOM 2271 C CA . THR A 1 298 ? -3.011 -5.105 17.229 1.00 96.94 298 THR A CA 1
ATOM 2272 C C . THR A 1 298 ? -3.670 -6.035 18.245 1.00 96.94 298 THR A C 1
ATOM 2274 O O . THR A 1 298 ? -4.743 -5.685 18.726 1.00 96.94 298 THR A O 1
ATOM 2277 N N . GLY A 1 299 ? -3.057 -7.163 18.609 1.00 96.94 299 GLY A N 1
ATOM 2278 C CA . GLY A 1 299 ? -3.505 -8.016 19.711 1.00 96.94 299 GLY A CA 1
ATOM 2279 C C . GLY A 1 299 ? -3.371 -7.290 21.043 1.00 96.94 299 GLY A C 1
ATOM 2280 O O . GLY A 1 299 ? -4.350 -7.150 21.766 1.00 96.94 299 GLY A O 1
ATOM 2281 N N . VAL A 1 300 ? -2.220 -6.653 21.287 1.00 96.31 300 VAL A N 1
ATOM 2282 C CA . VAL A 1 300 ? -2.035 -5.787 22.471 1.00 96.31 300 VAL A CA 1
ATOM 2283 C C . VAL A 1 300 ? -3.050 -4.637 22.490 1.00 96.31 300 VAL A C 1
ATOM 2285 O O . VAL A 1 300 ? -3.555 -4.261 23.548 1.00 96.31 300 VAL A O 1
ATOM 2288 N N . LEU A 1 301 ? -3.363 -4.050 21.329 1.00 97.12 301 LEU A N 1
ATOM 2289 C CA . LEU A 1 301 ? -4.421 -3.041 21.238 1.00 97.12 301 LEU A CA 1
ATOM 2290 C C . LEU A 1 301 ? -5.796 -3.627 21.609 1.00 97.12 301 LEU A C 1
ATOM 2292 O O . LEU A 1 301 ? -6.537 -2.997 22.364 1.00 97.12 301 LEU A O 1
ATOM 2296 N N . LEU A 1 302 ? -6.135 -4.807 21.092 1.00 97.88 302 LEU A N 1
ATOM 2297 C CA . LEU A 1 302 ? -7.393 -5.489 21.386 1.00 97.88 302 LEU A CA 1
ATOM 2298 C C . LEU A 1 302 ? -7.533 -5.802 22.882 1.00 97.88 302 LEU A C 1
ATOM 2300 O O . LEU A 1 302 ? -8.575 -5.499 23.462 1.00 97.88 302 LEU A O 1
ATOM 2304 N N . ASP A 1 303 ? -6.475 -6.296 23.523 1.00 96.75 303 ASP A N 1
ATOM 2305 C CA . ASP A 1 303 ? -6.459 -6.558 24.965 1.00 96.75 303 ASP A CA 1
ATOM 2306 C C . ASP A 1 303 ? -6.762 -5.290 25.767 1.00 96.75 303 ASP A C 1
ATOM 2308 O O . ASP A 1 303 ? -7.608 -5.291 26.663 1.00 96.75 303 ASP A O 1
ATOM 2312 N N . ARG A 1 304 ? -6.137 -4.163 25.400 1.00 96.31 304 ARG A N 1
ATOM 2313 C CA . ARG A 1 304 ? -6.397 -2.869 26.050 1.00 96.31 304 ARG A CA 1
ATOM 2314 C C . ARG A 1 304 ? -7.829 -2.378 25.830 1.00 96.31 304 ARG A C 1
ATOM 2316 O O . ARG A 1 304 ? -8.407 -1.777 26.732 1.00 96.31 304 ARG A O 1
ATOM 2323 N N . LEU A 1 305 ? -8.413 -2.620 24.656 1.00 96.62 305 LEU A N 1
ATOM 2324 C CA . LEU A 1 305 ? -9.815 -2.287 24.374 1.00 96.62 305 LEU A CA 1
ATOM 2325 C C . LEU A 1 305 ? -10.786 -3.151 25.196 1.00 96.62 305 LEU A C 1
ATOM 2327 O O . LEU A 1 305 ? -11.825 -2.657 25.631 1.00 96.62 305 LEU A O 1
ATOM 2331 N N . ALA A 1 306 ? -10.441 -4.415 25.447 1.00 96.50 306 ALA A N 1
ATOM 2332 C CA . ALA A 1 306 ? -11.247 -5.341 26.239 1.00 96.50 306 ALA A CA 1
ATOM 2333 C C . ALA A 1 306 ? -11.099 -5.146 27.762 1.00 96.50 306 ALA A C 1
ATOM 2335 O O . ALA A 1 306 ? -12.024 -5.463 28.510 1.00 96.50 306 ALA A O 1
ATOM 2336 N N . ALA A 1 307 ? -9.973 -4.597 28.231 1.00 96.12 307 ALA A N 1
ATOM 2337 C CA . ALA A 1 307 ? -9.616 -4.519 29.652 1.00 96.12 307 ALA A CA 1
ATOM 2338 C C . ALA A 1 307 ? -10.525 -3.628 30.521 1.00 96.12 307 ALA A C 1
ATOM 2340 O O . ALA A 1 307 ? -10.490 -3.729 31.747 1.00 96.12 307 ALA A O 1
ATOM 2341 N N . HIS A 1 308 ? -11.334 -2.751 29.919 1.00 94.81 308 HIS A N 1
ATOM 2342 C CA . HIS A 1 308 ? -12.145 -1.767 30.640 1.00 94.81 308 HIS A CA 1
ATOM 2343 C C . HIS A 1 308 ? -13.644 -1.979 30.373 1.00 94.81 308 HIS A C 1
ATOM 2345 O O . HIS A 1 308 ? -14.166 -1.408 29.415 1.00 94.81 308 HIS A O 1
ATOM 2351 N N . PRO A 1 309 ? -14.378 -2.739 31.213 1.00 94.19 309 PRO A N 1
ATOM 2352 C CA . PRO A 1 309 ? -15.804 -3.030 31.005 1.00 94.19 309 PRO A CA 1
ATOM 2353 C C . PRO A 1 309 ? -16.705 -1.785 30.889 1.00 94.19 309 PRO A C 1
ATOM 2355 O O . PRO A 1 309 ? -17.759 -1.828 30.251 1.00 94.19 309 PRO A O 1
ATOM 2358 N N . GLY A 1 310 ? -16.291 -0.655 31.475 1.00 94.25 310 GLY A N 1
ATOM 2359 C CA . GLY A 1 310 ? -16.958 0.643 31.347 1.00 94.25 310 GLY A CA 1
ATOM 2360 C C . GLY A 1 310 ? -16.701 1.381 30.028 1.00 94.25 310 GLY A C 1
ATOM 2361 O O . GLY A 1 310 ? -17.301 2.432 29.794 1.00 94.25 310 GLY A O 1
ATOM 2362 N N . ASN A 1 311 ? -15.903 0.832 29.110 1.00 96.50 311 ASN A N 1
ATOM 2363 C CA . ASN A 1 311 ? -15.702 1.373 27.764 1.00 96.50 311 ASN A CA 1
ATOM 2364 C C . ASN A 1 311 ? -16.643 0.744 26.733 1.00 96.50 311 ASN A C 1
ATOM 2366 O O . ASN A 1 311 ? -17.083 -0.398 26.867 1.00 96.50 311 ASN A O 1
ATOM 2370 N N . ARG A 1 312 ? -16.955 1.493 25.669 1.00 96.00 312 ARG A N 1
ATOM 2371 C CA . ARG A 1 312 ? -17.848 1.040 24.589 1.00 96.00 312 ARG A CA 1
ATOM 2372 C C . ARG A 1 312 ? -17.324 -0.211 23.889 1.00 96.00 312 ARG A C 1
ATOM 2374 O O . ARG A 1 312 ? -18.088 -1.149 23.687 1.00 96.00 312 ARG A O 1
ATOM 2381 N N . SER A 1 313 ? -16.035 -0.231 23.557 1.00 96.19 313 SER A N 1
ATOM 2382 C CA . SER A 1 313 ? -15.368 -1.377 22.920 1.00 96.19 313 SER A CA 1
ATOM 2383 C C . SER A 1 313 ? -15.541 -2.674 23.716 1.00 96.19 313 SER A C 1
ATOM 2385 O O . SER A 1 313 ? -16.059 -3.641 23.168 1.00 96.19 313 SER A O 1
ATOM 2387 N N . ALA A 1 314 ? -15.214 -2.686 25.011 1.00 95.94 314 ALA A N 1
ATOM 2388 C CA . ALA A 1 314 ? -15.391 -3.859 25.868 1.00 95.94 314 ALA A CA 1
ATOM 2389 C C . ALA A 1 314 ? -16.853 -4.331 25.944 1.00 95.94 314 ALA A C 1
ATOM 2391 O O . ALA A 1 314 ? -17.121 -5.530 25.893 1.00 95.94 314 ALA A O 1
ATOM 2392 N N . ARG A 1 315 ? -17.820 -3.406 26.009 1.00 95.44 315 ARG A N 1
ATOM 2393 C CA . ARG A 1 315 ? -19.249 -3.763 26.000 1.00 95.44 315 ARG A CA 1
ATOM 2394 C C . ARG A 1 315 ? -19.697 -4.366 24.674 1.00 95.44 315 ARG A C 1
ATOM 2396 O O . ARG A 1 315 ? -20.472 -5.316 24.687 1.00 95.44 315 ARG A O 1
ATOM 2403 N N . ILE A 1 316 ? -19.206 -3.842 23.552 1.00 95.88 316 ILE A N 1
ATOM 2404 C CA . ILE A 1 316 ? -19.457 -4.408 22.221 1.00 95.88 316 ILE A CA 1
ATOM 2405 C C . ILE A 1 316 ? -18.873 -5.820 22.131 1.00 95.88 316 ILE A C 1
ATOM 2407 O O . ILE A 1 316 ? -19.581 -6.746 21.747 1.00 95.88 316 ILE A O 1
ATOM 2411 N N . LEU A 1 317 ? -17.615 -5.997 22.539 1.00 96.19 317 LEU A N 1
ATOM 2412 C CA . LEU A 1 317 ? -16.943 -7.297 22.560 1.00 96.19 317 LEU A CA 1
ATOM 2413 C C . LEU A 1 317 ? -17.705 -8.302 23.436 1.00 96.19 317 LEU A C 1
ATOM 2415 O O . LEU A 1 317 ? -17.996 -9.409 22.991 1.00 96.19 317 LEU A O 1
ATOM 2419 N N . SER A 1 318 ? -18.123 -7.895 24.636 1.00 95.12 318 SER A N 1
ATOM 2420 C CA . SER A 1 318 ? -18.932 -8.722 25.537 1.00 95.12 318 SER A CA 1
ATOM 2421 C C . SER A 1 318 ? -20.294 -9.088 24.935 1.00 95.12 318 SER A C 1
ATOM 2423 O O . SER A 1 318 ? -20.680 -10.254 24.975 1.00 95.12 318 SER A O 1
ATOM 2425 N N . ALA A 1 319 ? -20.998 -8.134 24.316 1.00 94.75 319 ALA A N 1
ATOM 2426 C CA . ALA A 1 319 ? -22.287 -8.379 23.664 1.00 94.75 319 ALA A CA 1
ATOM 2427 C C . ALA A 1 319 ? -22.183 -9.346 22.471 1.00 94.75 319 ALA A C 1
ATOM 2429 O O . ALA A 1 319 ? -23.146 -10.039 22.149 1.00 94.75 319 ALA A O 1
ATOM 2430 N N . LEU A 1 320 ? -21.017 -9.401 21.824 1.00 95.50 320 LEU A N 1
ATOM 2431 C CA . LEU A 1 320 ? -20.721 -10.331 20.737 1.00 95.50 320 LEU A CA 1
ATOM 2432 C C . LEU A 1 320 ? -20.150 -11.672 21.217 1.00 95.50 320 LEU A C 1
ATOM 2434 O O . LEU A 1 320 ? -19.938 -12.554 20.388 1.00 95.50 320 LEU A O 1
ATOM 2438 N N . GLY A 1 321 ? -19.933 -11.840 22.525 1.00 95.19 321 GLY A N 1
ATOM 2439 C CA . GLY A 1 321 ? -19.395 -13.066 23.111 1.00 95.19 321 GLY A CA 1
ATOM 2440 C C . GLY A 1 321 ? -17.890 -13.246 22.909 1.00 95.19 321 GLY A C 1
ATOM 2441 O O . GLY A 1 321 ? -17.437 -14.381 22.807 1.00 95.19 321 GLY A O 1
ATOM 2442 N N . TYR A 1 322 ? -17.121 -12.156 22.822 1.00 95.69 322 TYR A N 1
ATOM 2443 C CA . TYR A 1 322 ? -15.666 -12.219 22.670 1.00 95.69 322 TYR A CA 1
ATOM 2444 C C . TYR A 1 322 ? -15.033 -12.861 23.902 1.00 95.69 322 TYR A C 1
ATOM 2446 O O . TYR A 1 322 ? -15.253 -12.408 25.029 1.00 95.69 322 TYR A O 1
ATOM 2454 N N . VAL A 1 323 ? -14.218 -13.887 23.676 1.00 90.69 323 VAL A N 1
ATOM 2455 C CA . VAL A 1 323 ? -13.417 -14.536 24.714 1.00 90.69 323 VAL A CA 1
ATOM 2456 C C . VAL A 1 323 ? -11.958 -14.187 24.465 1.00 90.69 323 VAL A C 1
ATOM 2458 O O . VAL A 1 323 ? -11.418 -14.484 23.398 1.00 90.69 323 VAL A O 1
ATOM 2461 N N . SER A 1 324 ? -11.325 -13.538 25.443 1.00 86.00 324 SER A N 1
ATOM 2462 C CA . SER A 1 324 ? -9.901 -13.219 25.347 1.00 86.00 324 SER A CA 1
ATOM 2463 C C . SER A 1 324 ? -9.074 -14.502 25.399 1.00 86.00 324 SER A C 1
ATOM 2465 O O . SER A 1 324 ? -9.344 -15.364 26.233 1.00 86.00 324 SER A O 1
ATOM 2467 N N . GLN A 1 325 ? -8.079 -14.629 24.524 1.00 71.06 325 GLN A N 1
ATOM 2468 C CA . GLN A 1 325 ? -7.225 -15.822 24.424 1.00 71.06 325 GLN A CA 1
ATOM 2469 C C . GLN A 1 325 ? -5.949 -15.735 25.280 1.00 71.06 325 GLN A C 1
ATOM 2471 O O . GLN A 1 325 ? -4.946 -16.350 24.927 1.00 71.06 325 GLN A O 1
ATOM 2476 N N . VAL A 1 326 ? -5.982 -14.954 26.368 1.00 56.34 326 VAL A N 1
ATOM 2477 C CA . VAL A 1 326 ? -4.844 -14.777 27.295 1.00 56.34 326 VAL A CA 1
ATOM 2478 C C . VAL A 1 326 ? -4.373 -16.113 27.860 1.00 56.34 326 VAL A C 1
ATOM 2480 O O . VAL A 1 326 ? -5.240 -16.881 28.338 1.00 56.34 326 VAL A O 1
#

Mean predicted aligned error: 5.46 Å

InterPro domains:
  IPR036628 Clp, N-terminal domain superfamily [G3DSA:1.10.1780.10] (7-157)